Protein AF-A0A0A2F702-F1 (afdb_monomer_lite)

Organism: NCBI:txid111105

Radius of gyration: 22.94 Å; chains: 1; bounding box: 62×42×46 Å

pLDDT: mean 83.53, std 22.49, range [35.53, 98.81]

Secondary structure (DSSP, 8-state):
---HHHHHHHHHHHHHHHHHHTT---HHHHHHHHHHS-----------TT-PPPHHHHHHHHHHS-HHHHHHHHTSHHHHHHHHHHHS-SSSEEESS-GGGHHHHHHTT--HHHHHHSEEEGGG-EETTTTEETTSTTHHHHHHHHHHHHHT-SSHHHHHHHHHHHHHHHBTTGGGGS-GGGG-

Foldseek 3Di:
DPPVVVVVVLVVVVVVVVVVQVPDPDPVVVVVVVVVPPPPPPPPPPPPLQDQDDLVCNQVCLLPDDLVSVVVQCVDPVSLVVQLVSLCPPPQKDFLVHSNCSSLCVVQSNGSVCRNQFIAGQQQFFWVPPTDGPPTPCNVVVVVLSVCLSVVDPHPLSSLVVVQVVQQHIGDVGSVRTDPVSVD

Structure (mmCIF, N/CA/C/O backbone):
data_AF-A0A0A2F702-F1
#
_entry.id   AF-A0A0A2F702-F1
#
loop_
_atom_site.group_PDB
_atom_site.id
_atom_site.type_symbol
_atom_site.label_atom_id
_atom_site.label_alt_id
_atom_site.label_comp_id
_atom_site.label_asym_id
_atom_site.label_entity_id
_atom_site.label_seq_id
_atom_site.pdbx_PDB_ins_code
_atom_site.Cartn_x
_atom_site.Cartn_y
_atom_site.Cartn_z
_atom_site.occupancy
_atom_site.B_iso_or_equiv
_atom_site.auth_seq_id
_atom_site.auth_comp_id
_atom_site.auth_asym_id
_atom_site.auth_atom_id
_atom_site.pdbx_PDB_model_num
ATOM 1 N N . MET A 1 1 ? 20.761 -26.733 -29.974 1.00 39.25 1 MET A N 1
ATOM 2 C CA . MET A 1 1 ? 21.837 -27.341 -29.164 1.00 39.25 1 MET A CA 1
ATOM 3 C C . MET A 1 1 ? 22.664 -26.194 -28.619 1.00 39.25 1 MET A C 1
ATOM 5 O O . MET A 1 1 ? 23.158 -25.412 -29.415 1.00 39.25 1 MET A O 1
ATOM 9 N N . VAL A 1 2 ? 22.686 -25.994 -27.301 1.00 41.38 2 VAL A N 1
ATOM 10 C CA . VAL A 1 2 ? 23.548 -24.972 -26.687 1.00 41.38 2 VAL A CA 1
ATOM 11 C C . VAL A 1 2 ? 24.968 -25.528 -26.740 1.00 41.38 2 VAL A C 1
ATOM 13 O O . VAL A 1 2 ? 25.169 -26.659 -26.305 1.00 41.38 2 VAL A O 1
ATOM 16 N N . ASP A 1 3 ? 25.910 -24.787 -27.326 1.00 40.72 3 ASP A N 1
ATOM 17 C CA . ASP A 1 3 ? 27.310 -25.206 -27.457 1.00 40.72 3 ASP A CA 1
ATOM 18 C C . ASP A 1 3 ? 27.910 -25.514 -26.081 1.00 40.72 3 ASP A C 1
ATOM 20 O O . ASP A 1 3 ? 28.319 -24.619 -25.336 1.00 40.72 3 ASP A O 1
ATOM 24 N N . VAL A 1 4 ? 27.966 -26.803 -25.747 1.00 38.16 4 VAL A N 1
ATOM 25 C CA . VAL A 1 4 ? 28.494 -27.329 -24.479 1.00 38.16 4 VAL A CA 1
ATOM 26 C C . VAL A 1 4 ? 29.954 -26.897 -24.277 1.00 38.16 4 VAL A C 1
ATOM 28 O O . VAL A 1 4 ? 30.369 -26.628 -23.152 1.00 38.16 4 VAL A O 1
ATOM 31 N N . ALA A 1 5 ? 30.699 -26.693 -25.370 1.00 40.38 5 ALA A N 1
ATOM 32 C CA . ALA A 1 5 ? 32.076 -26.200 -25.355 1.00 40.38 5 ALA A CA 1
ATOM 33 C C . ALA A 1 5 ? 32.217 -24.770 -24.793 1.00 40.38 5 ALA A C 1
ATOM 35 O O . ALA A 1 5 ? 33.201 -24.462 -24.127 1.00 40.38 5 ALA A O 1
ATOM 36 N N . LYS A 1 6 ? 31.222 -23.891 -25.000 1.00 43.34 6 LYS A N 1
ATOM 37 C CA . LYS A 1 6 ? 31.263 -22.509 -24.484 1.00 43.34 6 LYS A CA 1
ATOM 38 C C . LYS A 1 6 ? 30.905 -22.431 -22.998 1.00 43.34 6 LYS A C 1
ATOM 40 O O . LYS A 1 6 ? 31.288 -21.477 -22.326 1.00 43.34 6 LYS A O 1
ATOM 45 N N . VAL A 1 7 ? 30.157 -23.412 -22.492 1.00 35.81 7 VAL A N 1
ATOM 46 C CA . VAL A 1 7 ? 29.805 -23.515 -21.069 1.00 35.81 7 VAL A CA 1
ATOM 47 C C . VAL A 1 7 ? 30.962 -24.121 -20.277 1.00 35.81 7 VAL A C 1
ATOM 49 O O . VAL A 1 7 ? 31.289 -23.580 -19.227 1.00 35.81 7 VAL A O 1
ATOM 52 N N . ALA A 1 8 ? 31.625 -25.157 -20.805 1.00 35.53 8 ALA A N 1
ATOM 53 C CA . ALA A 1 8 ? 32.772 -25.799 -20.157 1.00 35.53 8 ALA A CA 1
ATOM 54 C C . ALA A 1 8 ? 33.912 -24.805 -19.862 1.00 35.53 8 ALA A C 1
ATOM 56 O O . ALA A 1 8 ? 34.315 -24.672 -18.710 1.00 35.53 8 ALA A O 1
ATOM 57 N N . ASN A 1 9 ? 34.309 -23.989 -20.848 1.00 44.25 9 ASN A N 1
ATOM 58 C CA . ASN A 1 9 ? 35.384 -23.003 -20.664 1.00 44.25 9 ASN A CA 1
ATOM 59 C C . ASN A 1 9 ? 35.084 -21.954 -19.574 1.00 44.25 9 ASN A C 1
ATOM 61 O O . ASN A 1 9 ? 35.996 -21.465 -18.925 1.00 44.25 9 ASN A O 1
ATOM 65 N N . ARG A 1 10 ? 33.810 -21.612 -19.333 1.00 47.78 10 ARG A N 1
ATOM 66 C CA . ARG A 1 10 ? 33.433 -20.624 -18.300 1.00 47.78 10 ARG A CA 1
ATOM 67 C C . ARG A 1 10 ? 33.446 -21.201 -16.887 1.00 47.78 10 ARG A C 1
ATOM 69 O O . ARG A 1 10 ? 33.526 -20.434 -15.931 1.00 47.78 10 ARG A O 1
ATOM 76 N N . VAL A 1 11 ? 33.292 -22.519 -16.759 1.00 44.41 11 VAL A N 1
ATOM 77 C CA . VAL A 1 11 ? 33.313 -23.214 -15.467 1.00 44.41 11 VAL A CA 1
ATOM 78 C C . VAL A 1 11 ? 34.754 -23.402 -15.000 1.00 44.41 11 VAL A C 1
ATOM 80 O O . VAL A 1 11 ? 35.029 -23.171 -13.824 1.00 44.41 11 VAL A O 1
ATOM 83 N N . ASP A 1 12 ? 35.668 -23.715 -15.920 1.00 47.56 12 ASP A N 1
ATOM 84 C CA . ASP A 1 12 ? 37.096 -23.849 -15.611 1.00 47.56 12 ASP A CA 1
ATOM 85 C C . ASP A 1 12 ? 37.715 -22.500 -15.188 1.00 47.56 12 ASP A C 1
ATOM 87 O O . ASP A 1 12 ? 38.339 -22.420 -14.129 1.00 47.56 12 ASP A O 1
ATOM 91 N N . ASP A 1 13 ? 37.414 -21.408 -15.906 1.00 50.66 13 ASP A N 1
ATOM 92 C CA . ASP A 1 13 ? 37.885 -20.053 -15.559 1.00 50.66 13 ASP A CA 1
ATOM 93 C C . ASP A 1 13 ? 37.391 -19.578 -14.173 1.00 50.66 13 ASP A C 1
ATOM 95 O O . ASP A 1 13 ? 38.097 -18.878 -13.441 1.00 50.66 13 ASP A O 1
ATOM 99 N N . ALA A 1 14 ? 36.166 -19.957 -13.787 1.00 46.66 14 ALA A N 1
ATOM 100 C CA . ALA A 1 14 ? 35.589 -19.602 -12.489 1.00 46.66 14 ALA A CA 1
ATOM 101 C C . ALA A 1 14 ? 36.184 -20.430 -11.337 1.00 46.66 14 ALA A C 1
ATOM 103 O O . ALA A 1 14 ? 36.342 -19.921 -10.223 1.00 46.66 14 ALA A O 1
ATOM 104 N N . LEU A 1 15 ? 36.531 -21.694 -11.599 1.00 46.19 15 LEU A N 1
ATOM 105 C CA . LEU A 1 15 ? 37.127 -22.591 -10.612 1.00 46.19 15 LEU A CA 1
ATOM 106 C C . LEU A 1 15 ? 38.567 -22.182 -10.271 1.00 46.19 15 LEU A C 1
ATOM 108 O O . LEU A 1 15 ? 38.969 -22.251 -9.107 1.00 46.19 15 LEU A O 1
ATOM 112 N N . ASP A 1 16 ? 39.324 -21.709 -11.259 1.00 54.12 16 ASP A N 1
ATOM 113 C CA . ASP A 1 16 ? 40.687 -21.217 -11.049 1.00 54.12 16 ASP A CA 1
ATOM 114 C C . ASP A 1 16 ? 40.711 -19.866 -10.317 1.00 54.12 16 ASP A C 1
ATOM 116 O O . ASP A 1 16 ? 41.555 -19.655 -9.441 1.00 54.12 16 ASP A O 1
ATOM 120 N N . ALA A 1 17 ? 39.727 -18.994 -10.564 1.00 51.22 17 ALA A N 1
ATOM 121 C CA . ALA A 1 17 ? 39.548 -17.761 -9.794 1.00 51.22 17 ALA A CA 1
ATOM 122 C C . ALA A 1 17 ? 39.202 -18.035 -8.316 1.00 51.22 17 ALA A C 1
ATOM 124 O O . ALA A 1 17 ? 39.713 -17.355 -7.424 1.00 51.22 17 ALA A O 1
ATOM 125 N N . ALA A 1 18 ? 38.385 -19.058 -8.036 1.00 47.84 18 ALA A N 1
ATOM 126 C CA . ALA A 1 18 ? 38.027 -19.444 -6.669 1.00 47.84 18 ALA A CA 1
ATOM 127 C C . ALA A 1 18 ? 39.226 -20.009 -5.884 1.00 47.84 18 ALA A C 1
ATOM 129 O O . ALA A 1 18 ? 39.418 -19.666 -4.718 1.00 47.84 18 ALA A O 1
ATOM 130 N N . LYS A 1 19 ? 40.085 -20.810 -6.530 1.00 54.88 19 LYS A N 1
ATOM 131 C CA . LYS A 1 19 ? 41.315 -21.349 -5.915 1.00 54.88 19 LYS A CA 1
ATOM 132 C C . LYS A 1 19 ? 42.376 -20.280 -5.633 1.00 54.88 19 LYS A C 1
ATOM 134 O O . LYS A 1 19 ? 43.230 -20.490 -4.775 1.00 54.88 19 LYS A O 1
ATOM 139 N N . ALA A 1 20 ? 42.343 -19.152 -6.343 1.00 52.81 20 ALA A N 1
ATOM 140 C CA . ALA A 1 20 ? 43.233 -18.020 -6.085 1.00 52.81 20 ALA A CA 1
ATOM 141 C C . ALA A 1 20 ? 42.822 -17.209 -4.841 1.00 52.81 20 ALA A C 1
ATOM 143 O O . ALA A 1 20 ? 43.682 -16.596 -4.212 1.00 52.81 20 ALA A O 1
ATOM 144 N N . LEU A 1 21 ? 41.536 -17.228 -4.463 1.00 49.94 21 LEU A N 1
ATOM 145 C CA . LEU A 1 21 ? 41.025 -16.517 -3.284 1.00 49.94 21 LEU A CA 1
ATOM 146 C C . LEU A 1 21 ? 41.372 -17.212 -1.958 1.00 49.94 21 LEU A C 1
ATOM 148 O O . LEU A 1 21 ? 41.540 -16.537 -0.950 1.00 49.94 21 LEU A O 1
ATOM 152 N N . ASP A 1 22 ? 41.527 -18.537 -1.972 1.00 50.72 22 ASP A N 1
ATOM 153 C CA . ASP A 1 22 ? 41.810 -19.373 -0.790 1.00 50.72 22 ASP A CA 1
ATOM 154 C C . ASP A 1 22 ? 43.237 -19.187 -0.222 1.00 50.72 22 ASP A C 1
ATOM 156 O O . ASP A 1 22 ? 43.600 -19.785 0.785 1.00 50.72 22 ASP A O 1
ATOM 160 N N . LYS A 1 23 ? 44.080 -18.364 -0.868 1.00 53.84 23 LYS A N 1
ATOM 161 C CA . LYS A 1 23 ? 45.490 -18.133 -0.490 1.00 53.84 23 LYS A CA 1
ATOM 162 C C . LYS A 1 23 ? 45.803 -16.702 -0.034 1.00 53.84 23 LYS A C 1
ATOM 164 O O . LYS A 1 23 ? 46.971 -16.316 -0.024 1.00 53.84 23 LYS A O 1
ATOM 169 N N . LEU A 1 24 ? 44.792 -15.899 0.292 1.00 51.75 24 LEU A N 1
ATOM 170 C CA . LEU A 1 24 ? 44.969 -14.499 0.688 1.00 51.75 24 LEU A CA 1
ATOM 171 C C . LEU A 1 24 ? 44.676 -14.333 2.186 1.00 51.75 24 LEU A C 1
ATOM 173 O O . LEU A 1 24 ? 43.519 -14.228 2.579 1.00 51.75 24 LEU A O 1
ATOM 177 N N . ASP A 1 25 ? 45.729 -14.291 3.008 1.00 52.72 25 ASP A N 1
ATOM 178 C CA . ASP A 1 25 ? 45.625 -14.119 4.470 1.00 52.72 25 ASP A CA 1
ATOM 179 C C . ASP A 1 25 ? 45.331 -12.666 4.905 1.00 52.72 25 ASP A C 1
ATOM 181 O O . ASP A 1 25 ? 45.001 -12.428 6.065 1.00 52.72 25 ASP A O 1
ATOM 185 N N . ASP A 1 26 ? 45.372 -11.692 3.985 1.00 55.56 26 ASP A N 1
ATOM 186 C CA . ASP A 1 26 ? 45.181 -10.271 4.293 1.00 55.56 26 ASP A CA 1
ATOM 187 C C . ASP A 1 26 ? 44.044 -9.627 3.478 1.00 55.56 26 ASP A C 1
ATOM 189 O O . ASP A 1 26 ? 44.065 -9.538 2.245 1.00 55.56 26 ASP A O 1
ATOM 193 N N . ALA A 1 27 ? 43.048 -9.090 4.192 1.00 52.16 27 ALA A N 1
ATOM 194 C CA . ALA A 1 27 ? 41.822 -8.507 3.632 1.00 52.16 27 ALA A CA 1
ATOM 195 C C . ALA A 1 27 ? 42.052 -7.311 2.679 1.00 52.16 27 ALA A C 1
ATOM 197 O O . ALA A 1 27 ? 41.176 -6.974 1.879 1.00 52.16 27 ALA A O 1
ATOM 198 N N . ALA A 1 28 ? 43.225 -6.671 2.731 1.00 49.75 28 ALA A N 1
ATOM 199 C CA . ALA A 1 28 ? 43.584 -5.561 1.847 1.00 49.75 28 ALA A CA 1
ATOM 200 C C . ALA A 1 28 ? 43.994 -6.018 0.432 1.00 49.75 28 ALA A C 1
ATOM 202 O O . ALA A 1 28 ? 43.799 -5.272 -0.534 1.00 49.75 28 ALA A O 1
ATOM 203 N N . ASP A 1 29 ? 44.514 -7.240 0.289 1.00 52.28 29 ASP A N 1
ATOM 204 C CA . ASP A 1 29 ? 44.974 -7.771 -0.997 1.00 52.28 29 ASP A CA 1
ATOM 205 C C . ASP A 1 29 ? 43.847 -8.437 -1.796 1.00 52.28 29 ASP A C 1
ATOM 207 O O . ASP A 1 29 ? 43.846 -8.380 -3.029 1.00 52.28 29 ASP A O 1
ATOM 211 N N . ALA A 1 30 ? 42.805 -8.931 -1.118 1.00 46.94 30 ALA A N 1
ATOM 212 C CA . ALA A 1 30 ? 41.583 -9.414 -1.762 1.00 46.94 30 ALA A CA 1
ATOM 213 C C . ALA A 1 30 ? 40.879 -8.313 -2.581 1.00 46.94 30 ALA A C 1
ATOM 215 O O . ALA A 1 30 ? 40.466 -8.547 -3.718 1.00 46.94 30 ALA A O 1
ATOM 216 N N . ALA A 1 31 ? 40.815 -7.082 -2.057 1.00 47.03 31 ALA A N 1
ATOM 217 C CA . ALA A 1 31 ? 40.183 -5.953 -2.746 1.00 47.03 31 ALA A CA 1
ATOM 218 C C . ALA A 1 31 ? 40.934 -5.540 -4.027 1.00 47.03 31 ALA A C 1
ATOM 220 O O . ALA A 1 31 ? 40.312 -5.210 -5.035 1.00 47.03 31 ALA A O 1
ATOM 221 N N . LYS A 1 32 ? 42.273 -5.606 -4.021 1.00 48.62 32 LYS A N 1
ATOM 222 C CA . LYS A 1 32 ? 43.104 -5.288 -5.197 1.00 48.62 32 LYS A CA 1
ATOM 223 C C . LYS A 1 32 ? 43.129 -6.411 -6.235 1.00 48.62 32 LYS A C 1
ATOM 225 O O . LYS A 1 32 ? 43.319 -6.130 -7.419 1.00 48.62 32 LYS A O 1
ATOM 230 N N . ALA A 1 33 ? 42.952 -7.666 -5.820 1.00 50.16 33 ALA A N 1
ATOM 231 C CA . ALA A 1 33 ? 42.858 -8.805 -6.731 1.00 50.16 33 ALA A CA 1
ATOM 232 C C . ALA A 1 33 ? 41.515 -8.830 -7.484 1.00 50.16 33 ALA A C 1
ATOM 234 O O . ALA A 1 33 ? 41.501 -9.071 -8.691 1.00 50.16 33 ALA A O 1
ATOM 235 N N . LEU A 1 34 ? 40.412 -8.488 -6.808 1.00 47.34 34 LEU A N 1
ATOM 236 C CA . LEU A 1 34 ? 39.083 -8.344 -7.418 1.00 47.34 34 LEU A CA 1
ATOM 237 C C . LEU A 1 34 ? 39.012 -7.224 -8.469 1.00 47.34 34 LEU A C 1
ATOM 239 O O . LEU A 1 34 ? 38.275 -7.359 -9.438 1.00 47.34 34 LEU A O 1
ATOM 243 N N . ASP A 1 35 ? 39.803 -6.159 -8.315 1.00 48.19 35 ASP A N 1
ATOM 244 C CA . ASP A 1 35 ? 39.858 -5.044 -9.275 1.00 48.19 35 ASP A CA 1
ATOM 245 C C . ASP A 1 35 ? 40.708 -5.371 -10.525 1.00 48.19 35 ASP A C 1
ATOM 247 O O . ASP A 1 35 ? 40.509 -4.818 -11.607 1.00 48.19 35 ASP A O 1
ATOM 251 N N . LYS A 1 36 ? 41.655 -6.318 -10.405 1.00 46.69 36 LYS A N 1
ATOM 252 C CA . LYS A 1 36 ? 42.527 -6.769 -11.510 1.00 46.69 36 LYS A CA 1
ATOM 253 C C . LYS A 1 36 ? 41.998 -7.991 -12.253 1.00 46.69 36 LYS A C 1
ATOM 255 O O . LYS A 1 36 ? 42.293 -8.153 -13.439 1.00 46.69 36 LYS A O 1
ATOM 260 N N . ALA A 1 37 ? 41.217 -8.840 -11.594 1.00 45.31 37 ALA A N 1
ATOM 261 C CA . ALA A 1 37 ? 40.438 -9.850 -12.281 1.00 45.31 37 ALA A CA 1
ATOM 262 C C . ALA A 1 37 ? 39.278 -9.133 -12.980 1.00 45.31 37 ALA A C 1
ATOM 264 O O . ALA A 1 37 ? 38.303 -8.740 -12.349 1.00 45.31 37 ALA A O 1
ATOM 265 N N . LYS A 1 38 ? 39.349 -8.991 -14.308 1.00 47.09 38 LYS A N 1
ATOM 266 C CA . LYS A 1 38 ? 38.147 -8.807 -15.132 1.00 47.09 38 LYS A CA 1
ATOM 267 C C . LYS A 1 38 ? 37.305 -10.080 -15.021 1.00 47.09 38 LYS A C 1
ATOM 269 O O . LYS A 1 38 ? 37.209 -10.844 -15.976 1.00 47.09 38 LYS A O 1
ATOM 274 N N . VAL A 1 39 ? 36.726 -10.329 -13.847 1.00 40.91 39 VAL A N 1
ATOM 275 C CA . VAL A 1 39 ? 35.624 -11.266 -13.696 1.00 40.91 39 VAL A CA 1
ATOM 276 C C . VAL A 1 39 ? 34.577 -10.734 -14.662 1.00 40.91 39 VAL A C 1
ATOM 278 O O . VAL A 1 39 ? 34.174 -9.574 -14.518 1.00 40.91 39 VAL A O 1
ATOM 281 N N . PRO A 1 40 ? 34.190 -11.490 -15.702 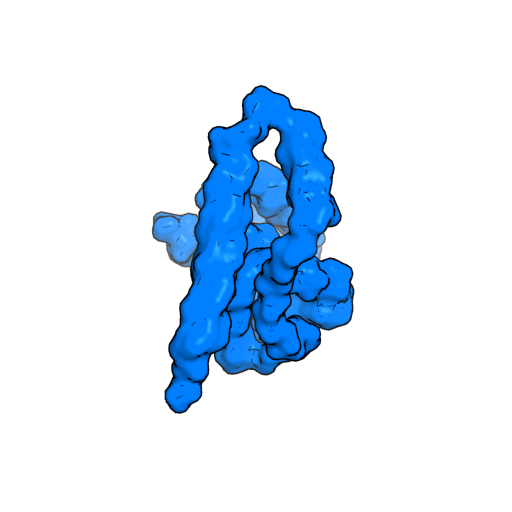1.00 39.91 40 PRO A N 1
ATOM 282 C CA . PRO A 1 40 ? 33.119 -11.055 -16.568 1.00 39.91 40 PRO A CA 1
ATOM 283 C C . PRO A 1 40 ? 31.926 -10.867 -15.646 1.00 39.91 40 PRO A C 1
ATOM 285 O O . PRO A 1 40 ? 31.406 -11.842 -15.099 1.00 39.91 40 PRO A O 1
ATOM 288 N N . LYS A 1 41 ? 31.524 -9.611 -15.421 1.00 44.19 41 LYS A N 1
ATOM 289 C CA . LYS A 1 41 ? 30.220 -9.319 -14.845 1.00 44.19 41 LYS A CA 1
ATOM 290 C C . LYS A 1 41 ? 29.279 -10.130 -15.716 1.00 44.19 41 LYS A C 1
ATOM 292 O O . LYS A 1 41 ? 29.297 -9.964 -16.937 1.00 44.19 41 LYS A O 1
ATOM 297 N N . LEU A 1 42 ? 28.607 -11.116 -15.130 1.00 36.72 42 LEU A N 1
ATOM 298 C CA . LEU A 1 42 ? 27.626 -11.908 -15.847 1.00 36.72 42 LEU A CA 1
ATOM 299 C C . LEU A 1 42 ? 26.521 -10.924 -16.217 1.00 36.72 42 LEU A C 1
ATOM 301 O O . LEU A 1 42 ? 25.571 -10.737 -15.466 1.00 36.72 42 LEU A O 1
ATOM 305 N N . GLU A 1 43 ? 26.696 -10.222 -17.334 1.00 38.41 43 GLU A N 1
ATOM 306 C CA . GLU A 1 43 ? 25.660 -9.426 -17.951 1.00 38.41 43 GLU A CA 1
ATOM 307 C C . GLU A 1 43 ? 24.622 -10.445 -18.391 1.00 38.41 43 GLU A C 1
ATOM 309 O O . GLU A 1 43 ? 24.716 -11.079 -19.446 1.00 38.41 43 GLU A O 1
ATOM 314 N N . MET A 1 44 ? 23.661 -10.685 -17.499 1.00 42.03 44 MET A N 1
ATOM 315 C CA . MET A 1 44 ? 22.404 -11.289 -17.882 1.00 42.03 44 MET A CA 1
ATOM 316 C C . MET A 1 44 ? 21.914 -10.490 -19.090 1.00 42.03 44 MET A C 1
ATOM 318 O O . MET A 1 44 ? 21.949 -9.258 -19.038 1.00 42.03 44 MET A O 1
ATOM 322 N N . PRO A 1 45 ? 21.521 -11.149 -20.192 1.00 43.09 45 PRO A N 1
ATOM 323 C CA . PRO A 1 45 ? 21.085 -10.443 -21.381 1.00 43.09 45 PRO A CA 1
ATOM 324 C C . PRO A 1 45 ? 19.962 -9.494 -20.973 1.00 43.09 45 PRO A C 1
ATOM 326 O O . PRO A 1 45 ? 18.889 -9.941 -20.563 1.00 43.09 45 PRO A O 1
ATOM 329 N N . VAL A 1 46 ? 20.248 -8.191 -21.040 1.00 46.62 46 VAL A N 1
ATOM 330 C CA . VAL A 1 46 ? 19.329 -7.103 -20.708 1.00 46.62 46 VAL A CA 1
ATOM 331 C C . VAL A 1 46 ? 18.218 -7.132 -21.752 1.00 46.62 46 VAL A C 1
ATOM 333 O O . VAL A 1 46 ? 18.239 -6.430 -22.759 1.00 46.62 46 VAL A O 1
ATOM 336 N N . LYS A 1 47 ? 17.240 -8.017 -21.553 1.00 50.03 47 LYS A N 1
ATOM 337 C CA . LYS A 1 47 ? 15.971 -7.981 -22.271 1.00 50.03 47 LYS A CA 1
ATOM 338 C C . LYS A 1 47 ? 15.227 -6.758 -21.763 1.00 50.03 47 LYS A C 1
ATOM 340 O O . LYS A 1 47 ? 14.549 -6.847 -20.753 1.00 50.03 47 LYS A O 1
ATOM 345 N N . ASN A 1 48 ? 15.413 -5.632 -22.448 1.00 54.75 48 ASN A N 1
ATOM 346 C CA . ASN A 1 48 ? 14.573 -4.434 -22.419 1.00 54.75 48 ASN A CA 1
ATOM 347 C C . ASN A 1 48 ? 13.851 -4.188 -21.072 1.00 54.75 48 ASN A C 1
ATOM 349 O O . ASN A 1 48 ? 12.622 -4.151 -21.006 1.00 54.75 48 ASN A O 1
ATOM 353 N N . ILE A 1 49 ? 14.637 -4.062 -19.994 1.00 58.75 49 ILE A N 1
ATOM 354 C CA . ILE A 1 49 ? 14.168 -3.914 -18.601 1.00 58.75 49 ILE A CA 1
ATOM 355 C C . ILE A 1 49 ? 13.298 -2.647 -18.439 1.00 58.75 49 ILE A C 1
ATOM 357 O O . ILE A 1 49 ? 12.526 -2.517 -17.498 1.00 58.75 49 ILE A O 1
ATOM 361 N N . GLU A 1 50 ? 13.357 -1.733 -19.405 1.00 64.00 50 GLU A N 1
ATOM 362 C CA . GLU A 1 50 ? 12.659 -0.447 -19.414 1.00 64.00 50 GLU A CA 1
ATOM 363 C C . GLU A 1 50 ? 11.176 -0.526 -19.829 1.00 64.00 50 GLU A C 1
ATOM 365 O O . GLU A 1 50 ? 10.442 0.460 -19.720 1.00 64.00 50 GLU A O 1
ATOM 370 N N . SER A 1 51 ? 10.685 -1.681 -20.298 1.00 84.06 51 SER A N 1
ATOM 371 C CA . SER A 1 51 ? 9.277 -1.827 -20.687 1.00 84.06 51 SER A CA 1
ATOM 372 C C . SER A 1 51 ? 8.421 -2.381 -19.543 1.00 84.06 51 SER A C 1
ATOM 374 O O . SER A 1 51 ? 8.387 -3.587 -19.304 1.00 84.06 51 SER A O 1
ATOM 376 N N . ILE A 1 52 ? 7.687 -1.502 -18.847 1.00 94.19 52 ILE A N 1
ATOM 377 C CA . ILE A 1 52 ? 6.655 -1.917 -17.880 1.00 94.19 52 ILE A CA 1
ATOM 378 C C . ILE A 1 52 ? 5.481 -2.542 -18.647 1.00 94.19 52 ILE A C 1
ATOM 380 O O . ILE A 1 52 ? 4.867 -1.848 -19.470 1.00 94.19 52 ILE A O 1
ATOM 384 N N . PRO A 1 53 ? 5.118 -3.810 -18.387 1.00 95.69 53 PRO A N 1
ATOM 385 C CA . PRO A 1 53 ? 4.096 -4.487 -19.169 1.00 95.69 53 PRO A CA 1
ATOM 386 C C . PRO A 1 53 ? 2.684 -3.931 -18.937 1.00 95.69 53 PRO A C 1
ATOM 388 O O . PRO A 1 53 ? 2.394 -3.124 -18.043 1.00 95.69 53 PRO A O 1
ATOM 391 N N . GLY A 1 54 ? 1.764 -4.386 -19.788 1.00 95.69 54 GLY A N 1
ATOM 392 C CA . GLY A 1 54 ? 0.333 -4.178 -19.601 1.00 95.69 54 GLY A CA 1
ATOM 393 C C . GLY A 1 54 ? -0.219 -4.939 -18.390 1.00 95.69 54 GLY A C 1
ATOM 394 O O . GLY A 1 54 ? 0.440 -5.794 -17.809 1.00 95.69 54 GLY A O 1
ATOM 39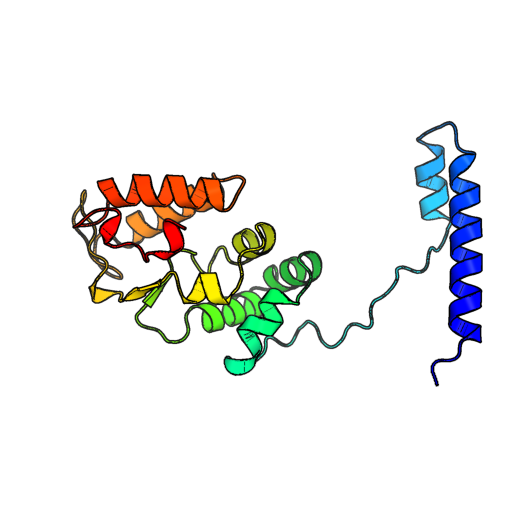5 N N . ILE A 1 55 ? -1.472 -4.647 -18.037 1.00 95.31 55 ILE A N 1
ATOM 396 C CA . ILE A 1 55 ? -2.145 -5.170 -16.836 1.00 95.31 55 ILE A CA 1
ATOM 397 C C . ILE A 1 55 ? -2.110 -6.697 -16.716 1.00 95.31 55 ILE A C 1
ATOM 399 O O . ILE A 1 55 ? -1.919 -7.197 -15.611 1.00 95.31 55 ILE A O 1
ATOM 403 N N . LYS A 1 56 ? -2.295 -7.419 -17.829 1.00 95.69 56 LYS A N 1
ATOM 404 C CA . LYS A 1 56 ? -2.401 -8.888 -17.834 1.00 95.69 56 LYS A CA 1
ATOM 405 C C . LYS A 1 56 ? -1.124 -9.570 -17.342 1.00 95.69 56 LYS A C 1
ATOM 407 O O . LYS A 1 56 ? -1.199 -10.468 -16.519 1.00 95.69 56 LYS A O 1
ATOM 412 N N . GLU A 1 57 ? 0.030 -9.080 -17.784 1.00 96.88 57 GLU A N 1
ATOM 413 C CA . GLU A 1 57 ? 1.333 -9.681 -17.470 1.00 96.88 57 GLU A CA 1
ATOM 414 C C . GLU A 1 57 ? 1.990 -9.057 -16.232 1.00 96.88 57 GLU A C 1
ATOM 416 O O . GLU A 1 57 ? 3.059 -9.487 -15.806 1.00 96.88 57 GLU A O 1
ATOM 421 N N . PHE A 1 58 ? 1.378 -8.017 -15.655 1.00 97.56 58 PHE A N 1
ATOM 422 C CA . PHE A 1 58 ? 2.024 -7.197 -14.636 1.00 97.56 58 PHE A CA 1
ATOM 423 C C . PHE A 1 58 ? 2.318 -7.946 -13.334 1.00 97.56 58 PHE A C 1
ATOM 425 O O . PHE A 1 58 ? 3.398 -7.747 -12.789 1.00 97.56 58 PHE A O 1
ATOM 432 N N . SER A 1 59 ? 1.406 -8.799 -12.844 1.00 98.06 59 SER A N 1
ATOM 433 C CA . SER A 1 59 ? 1.656 -9.556 -11.605 1.00 98.06 59 SER A CA 1
ATOM 434 C C . SER A 1 59 ? 2.869 -10.469 -11.759 1.00 98.06 59 SER A C 1
ATOM 436 O O . SER A 1 59 ? 3.836 -10.334 -11.018 1.00 98.06 59 SER A O 1
ATOM 438 N N . LYS A 1 60 ? 2.874 -11.294 -12.814 1.00 97.31 60 LYS A N 1
ATOM 439 C CA . LYS A 1 60 ? 3.995 -12.183 -13.125 1.00 97.31 60 LYS A CA 1
ATOM 440 C C . LYS A 1 60 ? 5.304 -11.418 -13.315 1.00 97.31 60 LYS A C 1
ATOM 442 O O . LYS A 1 60 ? 6.324 -11.817 -12.772 1.00 97.31 60 LYS A O 1
ATOM 447 N N . TRP A 1 61 ? 5.274 -10.316 -14.064 1.00 97.31 61 TRP A N 1
ATOM 448 C CA . TRP A 1 61 ? 6.453 -9.474 -14.251 1.00 97.31 61 TRP A CA 1
ATOM 449 C C . TRP A 1 61 ? 6.983 -8.929 -12.928 1.00 97.31 61 TRP A C 1
ATOM 451 O O . TRP A 1 61 ? 8.183 -8.999 -12.696 1.00 97.31 61 TRP A O 1
ATOM 461 N N . PHE A 1 62 ? 6.109 -8.411 -12.062 1.00 98.00 62 PHE A N 1
ATOM 462 C CA . PHE A 1 62 ? 6.528 -7.886 -10.769 1.00 98.00 62 PHE A CA 1
ATOM 463 C C . PHE A 1 62 ? 7.152 -8.987 -9.922 1.00 98.00 62 PHE A C 1
ATOM 465 O O . PHE A 1 62 ? 8.216 -8.757 -9.362 1.00 98.00 62 PHE A O 1
ATOM 472 N N . ASP A 1 63 ? 6.530 -10.163 -9.852 1.00 98.19 63 ASP A N 1
ATOM 473 C CA . ASP A 1 63 ? 6.972 -11.274 -9.006 1.00 98.19 63 ASP A CA 1
ATOM 474 C C . ASP A 1 63 ? 8.294 -11.884 -9.503 1.00 98.19 63 ASP A C 1
ATOM 476 O O . ASP A 1 63 ? 9.218 -12.060 -8.706 1.00 98.19 63 ASP A O 1
ATOM 480 N N . ASP A 1 64 ? 8.437 -12.091 -10.815 1.00 96.56 64 ASP A N 1
ATOM 481 C CA . ASP A 1 64 ? 9.630 -12.687 -11.432 1.00 96.56 64 ASP A CA 1
ATOM 482 C C . ASP A 1 64 ? 10.833 -11.727 -11.499 1.00 96.56 64 ASP A C 1
ATOM 484 O O . ASP A 1 64 ? 11.974 -12.179 -11.620 1.00 96.56 64 ASP A O 1
ATOM 488 N N . LEU A 1 65 ? 10.610 -10.406 -11.463 1.00 95.88 65 LEU A N 1
ATOM 489 C CA . LEU A 1 65 ? 11.693 -9.432 -11.599 1.00 95.88 65 LEU A CA 1
ATOM 490 C C . LEU A 1 65 ? 12.620 -9.469 -10.367 1.00 95.88 65 LEU A C 1
ATOM 492 O O . LEU A 1 65 ? 12.130 -9.328 -9.241 1.00 95.88 65 LEU A O 1
ATOM 496 N N . PRO A 1 66 ? 13.950 -9.602 -10.534 1.00 96.19 66 PRO A N 1
ATOM 497 C CA . PRO A 1 66 ? 14.889 -9.511 -9.421 1.00 96.19 66 PRO A CA 1
ATOM 498 C C . PRO A 1 66 ? 14.790 -8.165 -8.695 1.00 96.19 66 PRO A C 1
ATOM 500 O O . PRO A 1 66 ? 14.573 -7.124 -9.319 1.00 96.19 66 PRO A O 1
ATOM 503 N N . LEU A 1 67 ? 14.988 -8.167 -7.373 1.00 96.25 67 LEU A N 1
ATOM 504 C CA . LEU A 1 67 ? 14.890 -6.954 -6.553 1.00 96.25 67 LEU A CA 1
ATOM 505 C C . LEU A 1 67 ? 15.822 -5.836 -7.048 1.00 96.25 67 LEU A C 1
ATOM 507 O O . LEU A 1 67 ? 15.402 -4.687 -7.129 1.00 96.25 67 LEU A O 1
ATOM 511 N N . GLU A 1 68 ? 17.061 -6.163 -7.418 1.00 95.44 68 GLU A N 1
ATOM 512 C CA . GLU A 1 68 ? 18.039 -5.181 -7.911 1.00 95.44 68 GLU A CA 1
ATOM 513 C C . GLU A 1 68 ? 17.578 -4.488 -9.202 1.00 95.44 68 GLU A C 1
ATOM 515 O O . GLU A 1 68 ? 17.745 -3.276 -9.366 1.00 95.44 68 GLU A O 1
ATOM 520 N N . ASP A 1 69 ? 16.950 -5.246 -10.103 1.00 95.56 69 ASP A N 1
ATOM 521 C CA . ASP A 1 69 ? 16.399 -4.714 -11.346 1.00 95.56 69 ASP A CA 1
ATOM 522 C C . ASP A 1 69 ? 15.165 -3.851 -11.069 1.00 95.56 69 ASP A C 1
ATOM 524 O O . ASP A 1 69 ? 15.036 -2.765 -11.642 1.00 95.56 69 ASP A O 1
ATOM 528 N N . PHE A 1 70 ? 14.295 -4.289 -10.149 1.00 96.56 70 PHE A N 1
ATOM 529 C CA . PHE A 1 70 ? 13.146 -3.501 -9.705 1.00 96.56 70 PHE A CA 1
ATOM 530 C C . PHE A 1 70 ? 13.591 -2.161 -9.106 1.00 96.56 70 PHE A C 1
ATOM 532 O O . PHE A 1 70 ? 13.078 -1.121 -9.504 1.00 96.56 70 PHE A O 1
ATOM 539 N N . GLU A 1 71 ? 14.579 -2.157 -8.207 1.00 96.19 71 GLU A N 1
ATOM 540 C CA . GLU A 1 71 ? 15.116 -0.938 -7.583 1.00 96.19 71 GLU A CA 1
ATOM 541 C C . GLU A 1 71 ? 15.763 0.009 -8.605 1.00 96.19 71 GLU A C 1
ATOM 543 O O . GLU A 1 71 ? 15.677 1.230 -8.467 1.00 96.19 71 GLU A O 1
ATOM 548 N N . ARG A 1 72 ? 16.383 -0.521 -9.670 1.00 94.38 72 ARG A N 1
ATOM 549 C CA . ARG A 1 72 ? 16.889 0.310 -10.773 1.00 94.38 72 ARG A CA 1
ATOM 550 C C . ARG A 1 72 ? 15.750 0.985 -11.536 1.00 94.38 72 ARG A C 1
ATOM 552 O O . ARG A 1 72 ? 15.838 2.181 -11.793 1.00 94.38 72 ARG A O 1
ATOM 559 N N . ILE A 1 73 ? 14.691 0.244 -11.862 1.00 94.88 73 ILE A N 1
ATOM 560 C CA . ILE A 1 73 ? 13.497 0.778 -12.535 1.00 94.88 73 ILE A CA 1
ATOM 561 C C . ILE A 1 73 ? 12.766 1.793 -11.645 1.00 94.88 73 ILE A C 1
ATOM 563 O O . ILE A 1 73 ? 12.323 2.830 -12.126 1.00 94.88 73 ILE A O 1
ATOM 567 N N . TRP A 1 74 ? 12.651 1.511 -10.346 1.00 96.50 74 TRP A N 1
ATOM 568 C CA . TRP A 1 74 ? 11.894 2.314 -9.383 1.00 96.50 74 TRP A CA 1
ATOM 569 C C . TRP A 1 74 ? 12.452 3.732 -9.189 1.00 96.50 74 TRP A C 1
ATOM 571 O O . TRP A 1 74 ? 11.711 4.646 -8.823 1.00 96.50 74 TRP A O 1
ATOM 581 N N . LYS A 1 75 ? 13.752 3.926 -9.453 1.00 95.19 75 LYS A N 1
ATOM 582 C CA . LYS A 1 75 ? 14.419 5.238 -9.423 1.00 95.19 75 LYS A CA 1
ATOM 583 C C . LYS A 1 75 ? 14.002 6.153 -10.575 1.00 95.19 75 LYS A C 1
ATOM 585 O O . LYS A 1 75 ? 14.128 7.366 -10.436 1.00 95.19 75 LYS A O 1
ATOM 590 N N . ASP A 1 76 ? 13.517 5.600 -11.685 1.00 95.00 76 ASP A N 1
ATOM 591 C CA . ASP A 1 76 ? 12.973 6.386 -12.790 1.00 95.00 76 ASP A CA 1
ATOM 592 C C . ASP A 1 76 ? 11.514 6.760 -12.498 1.00 95.00 76 ASP A C 1
ATOM 594 O O . ASP A 1 76 ? 10.647 5.898 -12.348 1.00 95.00 76 ASP A O 1
ATOM 598 N N . GLU A 1 77 ? 11.217 8.058 -12.423 1.00 94.62 77 GLU A N 1
ATOM 599 C CA . GLU A 1 77 ? 9.883 8.531 -12.038 1.00 94.62 77 GLU A CA 1
ATOM 600 C C . GLU A 1 77 ? 8.793 8.179 -13.060 1.00 94.62 77 GLU A C 1
ATOM 602 O O . GLU A 1 77 ? 7.644 7.921 -12.685 1.00 94.62 77 GLU A O 1
ATOM 607 N N . GLY A 1 78 ? 9.143 8.136 -14.349 1.00 94.50 78 GLY A N 1
ATOM 608 C CA . GLY A 1 78 ? 8.223 7.790 -15.426 1.00 94.50 78 GLY A CA 1
ATOM 609 C C . GLY A 1 78 ? 7.850 6.310 -15.398 1.00 94.50 78 GLY A C 1
ATOM 610 O O . GLY A 1 78 ? 6.679 5.955 -15.570 1.00 94.50 78 GLY A O 1
ATOM 611 N N . LEU A 1 79 ? 8.822 5.435 -15.137 1.00 95.69 79 LEU A N 1
ATOM 612 C CA . LEU A 1 79 ? 8.586 4.003 -14.960 1.00 95.69 79 LEU A CA 1
ATOM 613 C C . LEU A 1 79 ? 7.873 3.713 -13.634 1.00 95.69 79 LEU A C 1
ATOM 615 O O . LEU A 1 79 ? 6.897 2.958 -13.635 1.00 95.69 79 LEU A O 1
ATOM 619 N N . ARG A 1 80 ? 8.267 4.374 -12.537 1.00 97.12 80 ARG A N 1
ATOM 620 C CA . ARG A 1 80 ? 7.584 4.298 -11.234 1.00 97.12 80 ARG A CA 1
ATOM 621 C C . ARG A 1 80 ? 6.102 4.635 -11.364 1.00 97.12 80 ARG A C 1
ATOM 623 O O . ARG A 1 80 ? 5.256 3.847 -10.949 1.00 97.12 80 ARG A O 1
ATOM 630 N N . SER A 1 81 ? 5.772 5.744 -12.027 1.00 96.94 81 SER A N 1
ATOM 631 C CA . SER A 1 81 ? 4.382 6.155 -12.269 1.00 96.94 81 SER A CA 1
ATOM 632 C C . SER A 1 81 ? 3.576 5.090 -13.029 1.00 96.94 81 SER A C 1
ATOM 634 O O . SER A 1 81 ? 2.426 4.795 -12.682 1.00 96.94 81 SER A O 1
ATOM 636 N N . LYS A 1 82 ? 4.188 4.424 -14.023 1.00 97.31 82 LYS A N 1
ATOM 637 C CA . LYS A 1 82 ? 3.553 3.293 -14.722 1.00 97.31 82 LYS A CA 1
ATOM 638 C C . LYS A 1 82 ? 3.309 2.119 -13.776 1.00 97.31 82 LYS A C 1
ATOM 640 O O . LYS A 1 82 ? 2.202 1.589 -13.790 1.00 97.31 82 LYS A O 1
ATOM 645 N N . ILE A 1 83 ? 4.287 1.729 -12.957 1.00 98.00 83 ILE A N 1
ATOM 646 C CA . ILE A 1 83 ? 4.143 0.637 -11.977 1.00 98.00 83 ILE A CA 1
ATOM 647 C C . ILE A 1 83 ? 2.998 0.944 -11.011 1.00 98.00 83 ILE A C 1
ATOM 649 O O . ILE A 1 83 ? 2.085 0.132 -10.863 1.00 98.00 83 ILE A O 1
ATOM 653 N N . GLU A 1 84 ? 2.982 2.139 -10.421 1.00 98.19 84 GLU A N 1
ATOM 654 C CA . GLU A 1 84 ? 1.911 2.557 -9.517 1.00 98.19 84 GLU A CA 1
ATOM 655 C C . GLU A 1 84 ? 0.537 2.519 -10.203 1.00 98.19 84 GLU A C 1
ATOM 657 O O . GLU A 1 84 ? -0.434 2.034 -9.627 1.00 98.19 84 GLU A O 1
ATOM 662 N N . SER A 1 85 ? 0.446 2.960 -11.463 1.00 97.62 85 SER A N 1
ATOM 663 C CA . SER A 1 85 ? -0.782 2.860 -12.262 1.00 97.62 85 SER A CA 1
ATOM 664 C C . SER A 1 85 ? -1.249 1.410 -12.455 1.00 97.62 85 SER A C 1
ATOM 666 O O . SER A 1 85 ? -2.451 1.147 -12.413 1.00 97.62 85 SER A O 1
ATOM 668 N N . ARG A 1 86 ? -0.330 0.453 -12.648 1.00 97.88 86 ARG A N 1
ATOM 669 C CA . ARG A 1 86 ? -0.671 -0.976 -12.782 1.00 97.88 86 ARG A CA 1
ATOM 670 C C . ARG A 1 86 ? -1.127 -1.600 -11.463 1.00 97.88 86 ARG A C 1
ATOM 672 O O . ARG A 1 86 ? -1.987 -2.483 -11.495 1.00 97.88 86 ARG A O 1
ATOM 679 N N . ILE A 1 87 ? -0.586 -1.136 -10.336 1.00 98.00 87 ILE A N 1
ATOM 680 C CA . ILE A 1 87 ? -1.012 -1.545 -8.989 1.00 98.00 87 ILE A CA 1
ATOM 681 C C . ILE A 1 87 ? -2.428 -1.031 -8.706 1.00 98.00 87 ILE A C 1
ATOM 683 O O . ILE A 1 87 ? -3.298 -1.821 -8.348 1.00 98.00 87 ILE A O 1
ATOM 687 N N . ARG A 1 88 ? -2.685 0.259 -8.968 1.00 96.94 88 ARG A N 1
ATOM 688 C CA . ARG A 1 88 ? -3.990 0.916 -8.753 1.00 96.94 88 ARG A CA 1
ATOM 689 C C . ARG A 1 88 ? -5.112 0.416 -9.660 1.00 96.94 88 ARG A C 1
ATOM 691 O O . ARG A 1 88 ? -6.245 0.853 -9.522 1.00 96.94 88 ARG A O 1
ATOM 698 N N . TYR A 1 89 ? -4.823 -0.444 -10.635 1.00 96.44 89 TYR A N 1
ATOM 699 C CA . TYR A 1 89 ? -5.842 -0.969 -11.535 1.00 96.44 89 TYR A CA 1
ATOM 700 C C . TYR A 1 89 ? -6.519 -2.233 -10.956 1.00 96.44 89 TYR A C 1
ATOM 702 O O . TYR A 1 89 ? -5.835 -3.113 -10.417 1.00 96.44 89 TYR A O 1
ATOM 710 N N . PRO A 1 90 ? -7.846 -2.391 -11.116 1.00 95.75 90 PRO A N 1
ATOM 711 C CA . PRO A 1 90 ? -8.794 -1.337 -11.482 1.00 95.75 90 PRO A CA 1
ATOM 712 C C . PRO A 1 90 ? -8.904 -0.297 -10.355 1.00 95.75 90 PRO A C 1
ATOM 714 O O . PRO A 1 90 ? -8.680 -0.633 -9.194 1.00 95.75 90 PRO A O 1
ATOM 717 N N . GLY A 1 91 ? -9.249 0.947 -10.701 1.00 94.12 91 GLY A N 1
ATOM 718 C CA . GLY A 1 91 ? -9.455 2.007 -9.707 1.00 94.12 91 GLY A CA 1
ATOM 719 C C . GLY A 1 91 ? -10.683 1.764 -8.818 1.00 94.12 91 GLY A C 1
ATOM 720 O O . GLY A 1 91 ? -11.456 0.835 -9.047 1.00 94.12 91 GLY A O 1
ATOM 721 N N . GLY A 1 92 ? -10.883 2.628 -7.817 1.00 96.75 92 GLY A N 1
ATOM 722 C CA . GLY A 1 92 ? -11.996 2.519 -6.857 1.00 96.75 92 GLY A CA 1
ATOM 723 C C . GLY A 1 92 ? -11.705 1.610 -5.658 1.00 96.75 92 GLY A C 1
ATOM 724 O O . GLY A 1 92 ? -12.605 1.288 -4.880 1.00 96.75 92 GLY A O 1
ATOM 725 N N . LEU A 1 93 ? -10.446 1.210 -5.490 1.00 97.88 93 LEU A N 1
ATOM 726 C CA . LEU A 1 93 ? -9.963 0.413 -4.372 1.00 97.88 93 LEU A CA 1
ATOM 727 C C . LEU A 1 93 ? -8.872 1.194 -3.631 1.00 97.88 93 LEU A C 1
ATOM 729 O O . LEU A 1 93 ? -8.041 1.836 -4.259 1.00 97.88 93 LEU A O 1
ATOM 733 N N . HIS A 1 94 ? -8.888 1.144 -2.305 1.00 97.69 94 HIS A N 1
ATOM 734 C CA . HIS A 1 94 ? -7.838 1.660 -1.444 1.00 97.69 94 HIS A CA 1
ATOM 735 C C . HIS A 1 94 ? -6.744 0.607 -1.264 1.00 97.69 94 HIS A C 1
ATOM 737 O O . HIS A 1 94 ? -7.009 -0.506 -0.795 1.00 97.69 94 HIS A O 1
ATOM 743 N N . GLU A 1 95 ? -5.510 0.973 -1.603 1.00 97.62 95 GLU A N 1
ATOM 744 C CA . GLU A 1 95 ? -4.324 0.154 -1.377 1.00 97.62 95 GLU A CA 1
ATOM 745 C C . GLU A 1 95 ? -3.785 0.302 0.052 1.00 97.62 95 GLU A C 1
ATOM 747 O O . GLU A 1 95 ? -3.119 1.283 0.374 1.00 97.62 95 GLU A O 1
ATOM 752 N N . TRP A 1 96 ? -3.991 -0.715 0.897 1.00 98.50 96 TRP A N 1
ATOM 753 C CA . TRP A 1 96 ? -3.320 -0.801 2.203 1.00 98.50 96 TRP A CA 1
ATOM 754 C C . TRP A 1 96 ? -1.813 -1.040 2.050 1.00 98.50 96 TRP A C 1
ATOM 756 O O . TRP A 1 96 ? -1.008 -0.467 2.781 1.00 98.50 96 TRP A O 1
ATOM 766 N N . LEU A 1 97 ? -1.428 -1.849 1.057 1.00 98.44 97 LEU A N 1
ATOM 767 C CA . LEU A 1 97 ? -0.049 -1.981 0.593 1.00 98.44 97 LEU A CA 1
ATOM 768 C C . LEU A 1 97 ? 0.199 -0.871 -0.430 1.00 98.44 97 LEU A C 1
ATOM 770 O O . LEU A 1 97 ? 0.070 -1.072 -1.638 1.00 98.44 97 LEU A O 1
ATOM 774 N N . MET A 1 98 ? 0.460 0.334 0.078 1.00 97.88 98 MET A N 1
ATOM 775 C CA . MET A 1 98 ? 0.460 1.563 -0.715 1.00 97.88 98 MET A CA 1
ATOM 776 C C . MET A 1 98 ? 1.397 1.489 -1.925 1.00 97.88 98 MET A C 1
ATOM 778 O O . MET A 1 98 ? 2.595 1.236 -1.801 1.00 97.88 98 MET A O 1
ATOM 782 N N . CYS A 1 99 ? 0.859 1.796 -3.107 1.00 97.69 99 CYS A N 1
ATOM 783 C CA . CYS A 1 99 ? 1.606 1.741 -4.366 1.00 97.69 99 CYS A CA 1
ATOM 784 C C . CYS A 1 99 ? 2.911 2.561 -4.350 1.00 97.69 99 CYS A C 1
ATOM 786 O O . CYS A 1 99 ? 3.891 2.121 -4.938 1.00 97.69 99 CYS A O 1
ATOM 788 N N . SER A 1 100 ? 2.969 3.682 -3.621 1.00 97.75 100 SER A N 1
ATOM 789 C CA . SER A 1 100 ? 4.162 4.536 -3.466 1.00 97.75 100 SER A CA 1
ATOM 790 C C . SER A 1 100 ? 5.305 3.901 -2.658 1.00 97.75 100 SER A C 1
ATOM 792 O O . SER A 1 100 ? 6.364 4.514 -2.493 1.00 97.75 100 SER A O 1
ATOM 794 N N . ARG A 1 101 ? 5.099 2.688 -2.133 1.00 98.50 101 ARG A N 1
ATOM 795 C CA . ARG A 1 101 ? 6.086 1.862 -1.424 1.00 98.50 101 ARG A CA 1
ATOM 796 C C . ARG A 1 101 ? 6.205 0.459 -2.022 1.00 98.50 101 ARG A C 1
ATOM 798 O O . ARG A 1 101 ? 6.657 -0.463 -1.349 1.00 98.50 101 ARG A O 1
ATOM 805 N N . ALA A 1 102 ? 5.843 0.278 -3.296 1.00 98.38 102 ALA A N 1
ATOM 806 C CA . ALA A 1 102 ? 5.934 -1.023 -3.969 1.00 98.38 102 ALA A CA 1
ATOM 807 C C . ALA A 1 102 ? 7.339 -1.646 -3.901 1.00 98.38 102 ALA A C 1
ATOM 809 O O . ALA A 1 102 ? 7.460 -2.863 -3.801 1.00 98.38 102 ALA A O 1
ATOM 810 N N . ASN A 1 103 ? 8.394 -0.826 -3.890 1.00 98.44 103 ASN A N 1
ATOM 811 C CA . ASN A 1 103 ? 9.770 -1.287 -3.716 1.00 98.44 103 ASN A CA 1
ATOM 812 C C . ASN A 1 103 ? 10.024 -1.928 -2.341 1.00 98.44 103 ASN A C 1
ATOM 814 O O . ASN A 1 103 ? 10.688 -2.958 -2.255 1.00 98.44 103 ASN A O 1
ATOM 818 N N . ILE A 1 104 ? 9.423 -1.392 -1.276 1.00 98.75 104 ILE A N 1
ATOM 819 C CA . ILE A 1 104 ? 9.505 -1.971 0.070 1.00 98.75 104 ILE A CA 1
ATOM 820 C C . ILE A 1 104 ? 8.790 -3.325 0.115 1.00 98.75 104 ILE A C 1
ATOM 822 O O . ILE A 1 104 ? 9.353 -4.305 0.598 1.00 98.75 104 ILE A O 1
ATOM 826 N N . PHE A 1 105 ? 7.592 -3.423 -0.466 1.00 98.69 105 PHE A N 1
ATOM 827 C CA . PHE A 1 105 ? 6.862 -4.694 -0.535 1.00 98.69 105 PHE A CA 1
ATOM 828 C C . PHE A 1 105 ? 7.586 -5.736 -1.394 1.00 98.69 105 PHE A C 1
ATOM 830 O O . PHE A 1 105 ? 7.651 -6.903 -1.008 1.00 98.69 105 PHE A O 1
ATOM 837 N N . LYS A 1 106 ? 8.215 -5.312 -2.499 1.00 98.56 106 LYS A N 1
ATOM 838 C CA . LYS A 1 106 ? 9.088 -6.173 -3.306 1.00 98.56 106 LYS A CA 1
ATOM 839 C C . LYS A 1 106 ? 10.276 -6.681 -2.489 1.00 98.56 106 LYS A C 1
ATOM 841 O O . LYS A 1 106 ? 10.575 -7.871 -2.534 1.00 98.56 106 LYS A O 1
ATOM 846 N N . LYS A 1 107 ? 10.920 -5.807 -1.706 1.00 98.56 107 LYS A N 1
ATOM 847 C CA . LYS A 1 107 ? 12.020 -6.165 -0.796 1.00 98.56 107 LYS A CA 1
ATOM 848 C C . LYS A 1 107 ? 11.585 -7.169 0.275 1.00 98.56 107 LYS A C 1
ATOM 850 O O . LYS A 1 107 ? 12.363 -8.052 0.618 1.00 98.56 107 LYS A O 1
ATOM 855 N N . TRP A 1 108 ? 10.359 -7.062 0.782 1.00 98.69 108 TRP A N 1
ATOM 856 C CA . TRP A 1 108 ? 9.787 -8.037 1.718 1.00 98.69 108 TRP A CA 1
ATOM 857 C C . TRP A 1 108 ? 9.258 -9.313 1.050 1.00 98.69 108 TRP A C 1
ATOM 859 O O . TRP A 1 108 ? 8.778 -10.199 1.752 1.00 98.69 108 TRP A O 1
ATOM 869 N N . GLY A 1 109 ? 9.340 -9.423 -0.279 1.00 98.19 109 GLY A N 1
ATOM 870 C CA . GLY A 1 109 ? 8.892 -10.601 -1.019 1.00 98.19 109 GLY A CA 1
ATOM 871 C C . GLY A 1 109 ? 7.372 -10.752 -1.106 1.00 98.19 109 GLY A C 1
ATOM 872 O O . GLY A 1 109 ? 6.892 -11.860 -1.323 1.00 98.19 109 GLY A O 1
ATOM 873 N N . VAL A 1 110 ? 6.607 -9.671 -0.930 1.00 98.56 110 VAL A N 1
ATOM 874 C CA . VAL A 1 110 ? 5.144 -9.712 -1.062 1.00 98.56 110 VAL A CA 1
ATOM 875 C C . VAL A 1 110 ? 4.767 -9.833 -2.536 1.00 98.56 110 VAL A C 1
ATOM 877 O O . VAL A 1 110 ? 5.261 -9.059 -3.360 1.00 98.56 110 VAL A O 1
ATOM 880 N N . SER A 1 111 ? 3.881 -10.776 -2.865 1.00 98.31 111 SER A N 1
ATOM 881 C CA . SER A 1 111 ? 3.439 -10.977 -4.246 1.00 98.31 111 SER A CA 1
ATOM 882 C C . SER A 1 111 ? 2.552 -9.829 -4.733 1.00 98.31 111 SER A C 1
ATOM 884 O O . SER A 1 111 ? 1.820 -9.197 -3.961 1.00 98.31 111 SER A O 1
ATOM 886 N N . MET A 1 112 ? 2.561 -9.566 -6.040 1.00 98.50 112 MET A N 1
ATOM 887 C CA . MET A 1 112 ? 1.664 -8.568 -6.629 1.00 98.50 112 MET A CA 1
ATOM 888 C C . MET A 1 112 ? 0.189 -8.946 -6.470 1.00 98.50 112 MET A C 1
ATOM 890 O O . MET A 1 112 ? -0.680 -8.078 -6.339 1.00 98.50 112 MET A O 1
ATOM 894 N N . ASP A 1 113 ? -0.104 -10.242 -6.464 1.00 97.50 113 ASP A N 1
ATOM 895 C CA . ASP A 1 113 ? -1.453 -10.730 -6.227 1.00 97.50 113 ASP A CA 1
ATOM 896 C C . ASP A 1 113 ? -1.924 -10.413 -4.804 1.00 97.50 113 ASP A C 1
ATOM 898 O O . ASP A 1 113 ? -3.061 -9.969 -4.647 1.00 97.50 113 ASP A O 1
ATOM 902 N N . ASP A 1 114 ? -1.064 -10.541 -3.790 1.00 97.81 114 ASP A N 1
ATOM 903 C CA . ASP A 1 114 ? -1.400 -10.139 -2.418 1.00 97.81 114 ASP A CA 1
ATOM 904 C C . ASP A 1 114 ? -1.580 -8.623 -2.319 1.00 97.81 114 ASP A C 1
ATOM 906 O O . ASP A 1 114 ? -2.592 -8.164 -1.789 1.00 97.81 114 ASP A O 1
ATOM 910 N N . ILE A 1 115 ? -0.686 -7.831 -2.928 1.00 98.50 115 ILE A N 1
ATOM 911 C 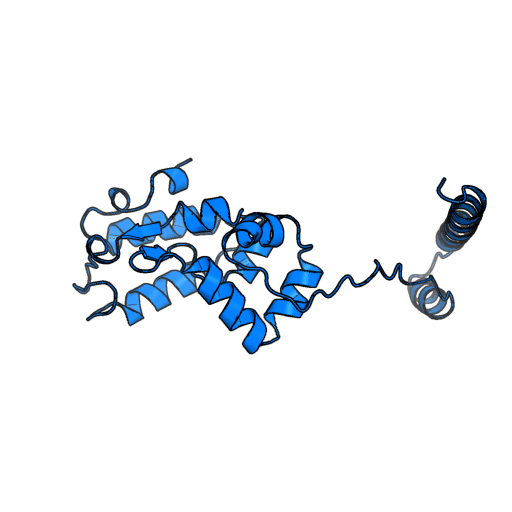CA . ILE A 1 115 ? -0.832 -6.364 -3.014 1.00 98.50 115 ILE A CA 1
ATOM 912 C C . ILE A 1 115 ? -2.203 -5.978 -3.593 1.00 98.50 115 ILE A C 1
ATOM 914 O O . ILE A 1 115 ? -2.860 -5.065 -3.090 1.00 98.50 115 ILE A O 1
ATOM 918 N N . LYS A 1 116 ? -2.672 -6.684 -4.629 1.00 97.25 116 LYS A N 1
ATOM 919 C CA . LYS A 1 116 ? -3.961 -6.401 -5.277 1.00 97.25 116 LYS A CA 1
ATOM 920 C C . LYS A 1 116 ? -5.175 -6.965 -4.544 1.00 97.25 116 LYS A C 1
ATOM 922 O O . LYS A 1 116 ? -6.245 -6.358 -4.639 1.00 97.25 116 LYS A O 1
ATOM 927 N N . LYS A 1 117 ? -5.062 -8.114 -3.878 1.00 96.81 117 LYS A N 1
ATOM 928 C CA . LYS A 1 117 ? -6.168 -8.737 -3.127 1.00 96.81 117 LYS A CA 1
ATOM 929 C C . LYS A 1 117 ? -6.403 -8.040 -1.793 1.00 96.81 117 LYS A C 1
ATOM 931 O O . LYS A 1 117 ? -7.542 -7.940 -1.348 1.00 96.81 117 LYS A O 1
ATOM 936 N N . LEU A 1 118 ? -5.350 -7.498 -1.187 1.00 98.12 118 LEU A N 1
ATOM 937 C CA . LEU A 1 118 ? -5.399 -6.786 0.086 1.00 98.12 118 LEU A CA 1
ATOM 938 C C . LEU A 1 118 ? -5.772 -5.311 -0.102 1.00 98.12 118 LEU A C 1
ATOM 940 O O . LEU A 1 118 ? -5.100 -4.402 0.387 1.00 98.12 118 LEU A O 1
ATOM 944 N N . ARG A 1 119 ? -6.879 -5.077 -0.811 1.00 98.25 119 ARG A N 1
ATOM 945 C CA . ARG A 1 119 ? -7.477 -3.758 -1.030 1.00 98.25 119 ARG A CA 1
ATOM 946 C C . ARG A 1 119 ? -8.931 -3.755 -0.580 1.00 98.25 119 ARG A C 1
ATOM 948 O O . ARG A 1 119 ? -9.601 -4.783 -0.615 1.00 98.25 119 ARG A O 1
ATOM 955 N N . THR A 1 120 ? -9.428 -2.584 -0.208 1.00 98.06 120 THR A N 1
ATOM 956 C CA . THR A 1 120 ? -10.830 -2.376 0.195 1.00 98.06 120 THR A CA 1
ATOM 957 C C . THR A 1 120 ? -11.482 -1.388 -0.767 1.00 98.06 120 THR A C 1
ATOM 959 O O . THR A 1 120 ? -10.791 -0.513 -1.276 1.00 98.06 120 THR A O 1
ATOM 962 N N . LYS A 1 121 ? -12.786 -1.486 -1.051 1.00 97.75 121 LYS A N 1
ATOM 963 C CA . LYS A 1 121 ? -13.468 -0.439 -1.835 1.00 97.75 121 LYS A CA 1
ATOM 964 C C . LYS A 1 121 ? -13.322 0.906 -1.136 1.00 97.75 121 LYS A C 1
ATOM 966 O O . LYS A 1 121 ? -13.476 0.972 0.079 1.00 97.75 121 LYS A O 1
ATOM 971 N N . VAL A 1 122 ? -13.045 1.967 -1.889 1.00 97.25 122 VAL A N 1
ATOM 972 C CA . VAL A 1 122 ? -12.818 3.300 -1.302 1.00 97.25 122 VAL A CA 1
ATOM 973 C C . VAL A 1 122 ? -14.003 3.783 -0.460 1.00 97.25 122 VAL A C 1
ATOM 975 O O . VAL A 1 122 ? -13.787 4.348 0.608 1.00 97.25 122 VAL A O 1
ATOM 978 N N . ASP A 1 123 ? -15.230 3.468 -0.882 1.00 96.62 123 ASP A N 1
ATOM 979 C CA . ASP A 1 123 ? -16.469 3.845 -0.186 1.00 96.62 123 ASP A CA 1
ATOM 980 C C . ASP A 1 123 ? -16.644 3.133 1.166 1.00 96.62 123 ASP A C 1
ATOM 982 O O . ASP A 1 123 ? -17.350 3.625 2.043 1.00 96.62 123 ASP A O 1
ATOM 986 N N . ASP A 1 124 ? -15.970 1.996 1.361 1.00 96.75 124 ASP A N 1
ATOM 987 C CA . ASP A 1 124 ? -16.005 1.229 2.609 1.00 96.75 124 ASP A CA 1
ATOM 988 C C . ASP A 1 124 ? -14.910 1.676 3.600 1.00 96.75 124 ASP A C 1
ATOM 990 O O . ASP A 1 124 ? -14.847 1.180 4.731 1.00 96.75 124 ASP A O 1
ATOM 994 N N . VAL A 1 125 ? -14.032 2.607 3.198 1.00 97.75 125 VAL A N 1
ATOM 995 C CA . VAL A 1 125 ? -12.939 3.124 4.032 1.00 97.75 125 VAL A CA 1
ATOM 996 C C . VAL A 1 125 ? -13.374 4.411 4.730 1.00 97.75 125 VAL A C 1
ATOM 998 O O . VAL A 1 125 ? -13.236 5.521 4.208 1.00 97.75 125 VAL A O 1
ATOM 1001 N N . ILE A 1 126 ? -13.864 4.238 5.957 1.00 98.25 126 ILE A N 1
ATOM 1002 C CA . ILE A 1 126 ? -14.314 5.325 6.829 1.00 98.25 126 ILE A CA 1
ATOM 1003 C C . ILE A 1 126 ? -13.347 5.457 8.006 1.00 98.25 126 ILE A C 1
ATOM 1005 O O . ILE A 1 126 ? -13.138 4.516 8.781 1.00 98.25 126 ILE A O 1
ATOM 1009 N N . PHE A 1 127 ? -12.747 6.639 8.132 1.00 98.12 127 PHE A N 1
ATOM 1010 C CA . PHE A 1 127 ? -11.801 6.959 9.192 1.00 98.12 127 PHE A CA 1
ATOM 1011 C C . PHE A 1 127 ? -12.520 7.498 10.430 1.00 98.12 127 PHE A C 1
ATOM 1013 O O . PHE A 1 127 ? -13.479 8.255 10.316 1.00 98.12 127 PHE A O 1
ATOM 1020 N N . LYS A 1 128 ? -11.991 7.189 11.616 1.00 97.31 128 LYS A N 1
ATOM 1021 C CA . LYS A 1 128 ? -12.410 7.743 12.914 1.00 97.31 128 LYS A CA 1
ATOM 1022 C C . LYS A 1 128 ? -11.208 8.274 13.686 1.00 97.31 128 LYS A C 1
ATOM 1024 O O . LYS A 1 128 ? -10.130 7.693 13.612 1.00 97.31 128 LYS A O 1
ATOM 1029 N N . ASN A 1 129 ? -11.386 9.318 14.490 1.00 94.19 129 ASN A N 1
ATOM 1030 C CA . ASN A 1 129 ? -10.330 9.935 15.311 1.00 94.19 129 ASN A CA 1
ATOM 1031 C C . ASN A 1 129 ? -9.155 10.559 14.515 1.00 94.19 129 ASN A C 1
ATOM 1033 O O . ASN A 1 129 ? -8.016 10.107 14.648 1.00 94.19 129 ASN A O 1
ATOM 1037 N N . PRO A 1 130 ? -9.381 11.616 13.712 1.00 94.69 130 PRO A N 1
ATOM 1038 C CA . PRO A 1 130 ? -10.652 12.300 13.462 1.00 94.69 130 PRO A CA 1
ATOM 1039 C C . PRO A 1 130 ? -11.505 11.586 12.394 1.00 94.69 130 PRO A C 1
ATOM 1041 O O . PRO A 1 130 ? -10.955 10.783 11.628 1.00 94.69 130 PRO A O 1
ATOM 1044 N N . PRO A 1 131 ? -12.827 11.854 12.347 1.00 96.56 131 PRO A N 1
ATOM 1045 C CA . PRO A 1 131 ? -13.709 11.353 11.296 1.00 96.56 131 PRO A CA 1
ATOM 1046 C C . PRO A 1 131 ? -13.239 11.756 9.895 1.00 96.56 131 PRO A C 1
ATOM 1048 O O . PRO A 1 131 ? -12.723 12.861 9.704 1.00 96.56 131 PRO A O 1
ATOM 1051 N N . GLY A 1 132 ? -13.427 10.874 8.918 1.00 96.88 132 GLY A N 1
ATOM 1052 C CA . GLY A 1 132 ? -13.016 11.123 7.542 1.00 96.88 132 GLY A CA 1
ATOM 1053 C C . GLY A 1 132 ? -13.395 10.006 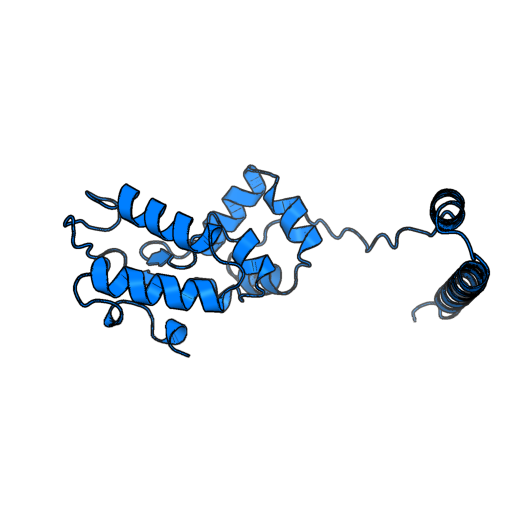6.578 1.00 96.88 132 GLY A C 1
ATOM 1054 O O . GLY A 1 132 ? -13.880 8.956 6.988 1.00 96.88 132 GLY A O 1
ATOM 1055 N N . ILE A 1 133 ? -13.134 10.231 5.294 1.00 97.56 133 ILE A N 1
ATOM 1056 C CA . ILE A 1 133 ? -13.378 9.261 4.218 1.00 97.56 133 ILE A CA 1
ATOM 1057 C C . ILE A 1 133 ? -12.183 9.218 3.273 1.00 97.56 133 ILE A C 1
ATOM 1059 O O . ILE A 1 133 ? -11.413 10.183 3.186 1.00 97.56 133 ILE A O 1
ATOM 1063 N N . HIS A 1 134 ? -12.033 8.120 2.538 1.00 96.56 134 HIS A N 1
ATOM 1064 C CA . HIS A 1 134 ? -11.026 8.044 1.487 1.00 96.56 134 HIS A CA 1
ATOM 1065 C C . HIS A 1 134 ? -11.213 9.165 0.445 1.00 96.56 134 HIS A C 1
ATOM 1067 O O . HIS A 1 134 ? -12.328 9.486 0.044 1.00 96.56 134 HIS A O 1
ATOM 1073 N N . GLY A 1 135 ? -10.111 9.804 0.039 1.00 94.44 135 GLY A N 1
ATOM 1074 C CA . GLY A 1 135 ? -10.115 10.929 -0.910 1.00 94.44 135 GLY A CA 1
ATOM 1075 C C . GLY A 1 135 ? -10.671 12.257 -0.367 1.00 94.44 135 GLY A C 1
ATOM 1076 O O . GLY A 1 135 ? -10.526 13.282 -1.027 1.00 94.44 135 GLY A O 1
ATOM 1077 N N . GLY A 1 136 ? -11.257 12.264 0.833 1.00 95.94 136 GLY A N 1
ATOM 1078 C CA . GLY A 1 136 ? -11.866 13.440 1.454 1.00 95.94 136 GLY A CA 1
ATOM 1079 C C . GLY A 1 136 ? -11.166 13.893 2.743 1.00 95.94 136 GLY A C 1
ATOM 1080 O O . GLY A 1 136 ? -9.966 13.657 2.934 1.00 95.94 136 GLY A O 1
ATOM 1081 N N . PRO A 1 137 ? -11.901 14.558 3.657 1.00 96.00 137 PRO A N 1
ATOM 1082 C CA . PRO A 1 137 ? -11.374 14.975 4.953 1.00 96.00 137 PRO A CA 1
ATOM 1083 C C . PRO A 1 137 ? -10.721 13.815 5.711 1.00 96.00 137 PRO A C 1
ATOM 1085 O O . PRO A 1 137 ? -11.216 12.691 5.699 1.00 96.00 137 PRO A O 1
ATOM 1088 N N . GLY A 1 138 ? -9.583 14.078 6.357 1.00 94.94 138 GLY A N 1
ATOM 1089 C CA . GLY A 1 138 ? -8.830 13.071 7.115 1.00 94.94 138 GLY A CA 1
ATOM 1090 C C . GLY A 1 138 ? -8.013 12.081 6.270 1.00 94.94 138 GLY A C 1
ATOM 1091 O O . GLY A 1 138 ? -7.116 11.442 6.821 1.00 94.94 138 GLY A O 1
ATOM 1092 N N . SER A 1 139 ? -8.243 12.007 4.953 1.00 95.56 139 SER A N 1
ATOM 1093 C CA . SER A 1 139 ? -7.561 11.080 4.038 1.00 95.56 139 SER A CA 1
ATOM 1094 C C . SER A 1 139 ? -6.042 11.255 4.035 1.00 95.56 139 SER A C 1
ATOM 1096 O O . SER A 1 139 ? -5.316 10.285 4.233 1.00 95.56 139 SER A O 1
ATOM 1098 N N . THR A 1 140 ? -5.532 12.481 3.870 1.00 96.56 140 THR A N 1
ATOM 1099 C CA . THR A 1 140 ? -4.078 12.742 3.849 1.00 96.56 140 THR A CA 1
ATOM 1100 C C . THR A 1 140 ? -3.400 12.278 5.132 1.00 96.56 140 THR A C 1
ATOM 1102 O O . THR A 1 140 ? -2.346 11.654 5.092 1.00 96.56 140 THR A O 1
ATOM 1105 N N . ARG A 1 141 ? -4.030 12.537 6.282 1.00 97.44 141 ARG A N 1
ATOM 1106 C CA . ARG A 1 141 ? -3.507 12.099 7.576 1.00 97.44 141 ARG A CA 1
ATOM 1107 C C . ARG A 1 141 ? -3.459 10.576 7.668 1.00 97.44 141 ARG A C 1
ATOM 1109 O O . ARG A 1 141 ? -2.436 10.044 8.073 1.00 97.44 141 ARG A O 1
ATOM 1116 N N . ALA A 1 142 ? -4.538 9.889 7.292 1.00 97.69 142 ALA A N 1
ATOM 1117 C CA . ALA A 1 142 ? -4.573 8.429 7.315 1.00 97.69 142 ALA A CA 1
ATOM 1118 C C . ALA A 1 142 ? -3.505 7.812 6.396 1.00 97.69 142 ALA A C 1
ATOM 1120 O O . ALA A 1 142 ? -2.804 6.900 6.819 1.00 97.69 142 ALA A O 1
ATOM 1121 N N . HIS A 1 143 ? -3.327 8.347 5.183 1.00 98.19 143 HIS A N 1
ATOM 1122 C CA . HIS A 1 143 ? -2.270 7.893 4.277 1.00 98.19 143 HIS A CA 1
ATOM 1123 C C . HIS A 1 143 ? -0.873 8.104 4.868 1.00 98.19 143 HIS A C 1
ATOM 1125 O O . HIS A 1 143 ? -0.067 7.183 4.822 1.00 98.19 143 HIS A O 1
ATOM 1131 N N . ASN A 1 144 ? -0.590 9.271 5.454 1.00 98.56 144 ASN A N 1
ATOM 1132 C CA . ASN A 1 144 ? 0.711 9.531 6.077 1.00 98.56 144 ASN A CA 1
ATOM 1133 C C . ASN A 1 144 ? 0.976 8.589 7.255 1.00 98.56 144 ASN A C 1
ATOM 1135 O O . ASN A 1 144 ? 2.058 8.031 7.349 1.00 98.56 144 ASN A O 1
ATOM 1139 N N . GLU A 1 145 ? -0.028 8.348 8.102 1.00 98.62 145 GLU A N 1
ATOM 1140 C CA . GLU A 1 145 ? 0.103 7.392 9.203 1.00 98.62 145 GLU A CA 1
ATOM 1141 C C . GLU A 1 145 ? 0.426 5.983 8.677 1.00 98.62 145 GLU A C 1
ATOM 1143 O O . GLU A 1 145 ? 1.330 5.345 9.200 1.00 98.62 145 GLU A O 1
ATOM 1148 N N . ILE A 1 146 ? -0.255 5.504 7.626 1.00 98.62 146 ILE A N 1
ATOM 1149 C CA . ILE A 1 146 ? 0.032 4.191 7.017 1.00 98.62 146 ILE A CA 1
ATOM 1150 C C . ILE A 1 146 ? 1.434 4.164 6.390 1.00 98.62 146 ILE A C 1
ATOM 1152 O O . ILE A 1 146 ? 2.141 3.170 6.559 1.00 98.62 146 ILE A O 1
ATOM 1156 N N . LEU A 1 147 ? 1.858 5.236 5.710 1.00 98.75 147 LEU A N 1
ATOM 1157 C CA . LEU A 1 147 ? 3.226 5.367 5.197 1.00 98.75 147 LEU A CA 1
ATOM 1158 C C . LEU A 1 147 ? 4.254 5.232 6.325 1.00 98.75 147 LEU A C 1
ATOM 1160 O O . LEU A 1 147 ? 5.200 4.464 6.175 1.00 98.75 147 LEU A O 1
ATOM 1164 N N . ASP A 1 148 ? 4.025 5.876 7.470 1.00 98.81 148 ASP A N 1
ATOM 1165 C CA . ASP A 1 148 ? 4.904 5.764 8.638 1.00 98.81 148 ASP A CA 1
ATOM 1166 C C . ASP A 1 148 ? 4.950 4.324 9.182 1.00 98.81 148 ASP A C 1
ATOM 1168 O O . ASP A 1 148 ? 6.006 3.850 9.611 1.00 98.81 148 ASP A O 1
ATOM 1172 N N . LEU A 1 149 ? 3.833 3.580 9.146 1.00 98.81 149 LEU A N 1
ATOM 1173 C CA . LEU A 1 149 ? 3.837 2.159 9.524 1.00 98.81 149 LEU A CA 1
ATOM 1174 C C . LEU A 1 149 ? 4.704 1.328 8.574 1.00 98.81 149 LEU A C 1
ATOM 1176 O O . LEU A 1 149 ? 5.411 0.435 9.038 1.00 98.81 149 LEU A O 1
ATOM 1180 N N . ILE A 1 150 ? 4.651 1.604 7.268 1.00 98.75 150 ILE A N 1
ATOM 1181 C CA . ILE A 1 150 ? 5.464 0.901 6.265 1.00 98.75 150 ILE A CA 1
ATOM 1182 C C . ILE A 1 150 ? 6.942 1.229 6.490 1.00 98.75 150 ILE A C 1
ATOM 1184 O O . ILE A 1 150 ? 7.751 0.320 6.665 1.00 98.75 150 ILE A O 1
ATOM 1188 N N . ASP A 1 151 ? 7.275 2.518 6.552 1.00 98.56 151 ASP A N 1
ATOM 1189 C CA . ASP A 1 151 ? 8.654 3.013 6.595 1.00 98.56 151 ASP A CA 1
ATOM 1190 C C . ASP A 1 151 ? 9.359 2.697 7.925 1.00 98.56 151 ASP A C 1
ATOM 1192 O O . ASP A 1 151 ? 10.582 2.570 7.964 1.00 98.56 151 ASP A O 1
ATOM 1196 N N . SER A 1 152 ? 8.600 2.518 9.012 1.00 98.56 152 SER A N 1
ATOM 1197 C CA . SER A 1 152 ? 9.134 2.113 10.320 1.00 98.56 152 SER A CA 1
ATOM 1198 C C . SER A 1 152 ? 9.194 0.600 10.541 1.00 98.56 152 SER A C 1
ATOM 1200 O O . SER A 1 152 ? 9.606 0.170 11.619 1.00 98.56 152 SER A O 1
ATOM 1202 N N . SER A 1 153 ? 8.724 -0.220 9.598 1.00 98.75 153 SER A N 1
ATOM 1203 C CA . SER A 1 153 ? 8.711 -1.680 9.741 1.00 98.75 153 SER A CA 1
ATOM 1204 C C . SER A 1 153 ? 9.932 -2.323 9.096 1.00 98.75 153 SER A C 1
ATOM 1206 O O . SER A 1 153 ? 10.397 -1.907 8.039 1.00 98.75 153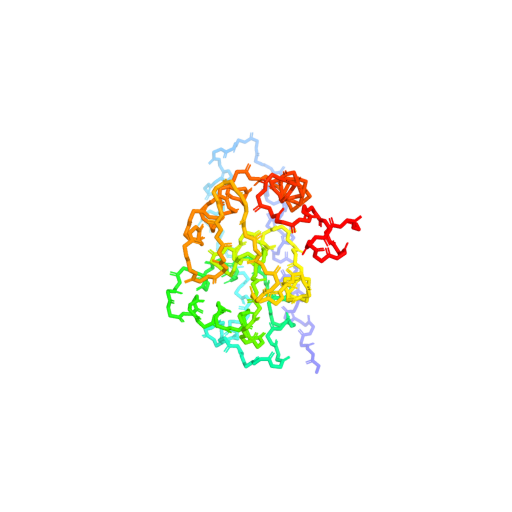 SER A O 1
ATOM 1208 N N . ASN A 1 154 ? 10.438 -3.388 9.712 1.00 98.12 154 ASN A N 1
ATOM 1209 C CA . ASN A 1 154 ? 11.573 -4.145 9.185 1.00 98.12 154 ASN A CA 1
ATOM 1210 C C . ASN A 1 154 ? 11.133 -5.315 8.301 1.00 98.12 154 ASN A C 1
ATOM 1212 O O . ASN A 1 154 ? 11.927 -5.834 7.515 1.00 98.12 154 ASN A O 1
ATOM 1216 N N . SER A 1 155 ? 9.872 -5.732 8.414 1.00 98.56 155 SER A N 1
ATOM 1217 C CA . SER A 1 155 ? 9.305 -6.857 7.675 1.00 98.56 155 SER A CA 1
ATOM 1218 C C . SER A 1 155 ? 7.831 -6.637 7.351 1.00 98.56 155 SER A C 1
ATOM 1220 O O . SER A 1 155 ? 7.151 -5.824 7.983 1.00 98.56 155 SER A O 1
ATOM 1222 N N . TYR A 1 156 ? 7.318 -7.429 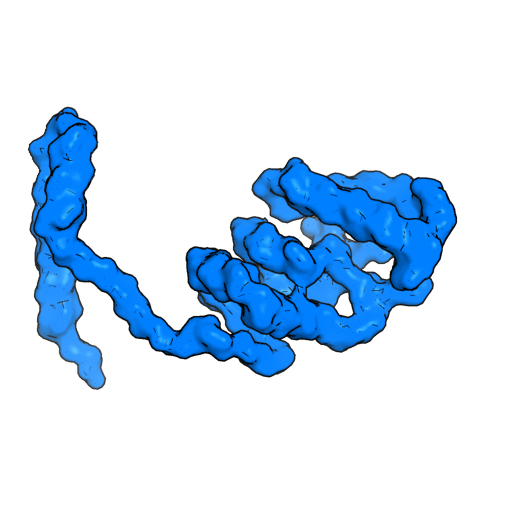6.408 1.00 98.44 156 TYR A N 1
ATOM 1223 C CA . TYR A 1 156 ? 5.894 -7.430 6.094 1.00 98.44 156 TYR A CA 1
ATOM 1224 C C . TYR A 1 156 ? 5.034 -7.867 7.288 1.00 98.44 156 TYR A C 1
ATOM 1226 O O . TYR A 1 156 ? 3.988 -7.273 7.526 1.00 98.44 156 TYR A O 1
ATOM 1234 N N . VAL A 1 157 ? 5.493 -8.844 8.078 1.00 98.19 157 VAL A N 1
ATOM 1235 C CA . VAL A 1 157 ? 4.789 -9.312 9.286 1.00 98.19 157 VAL A CA 1
ATOM 1236 C C . VAL A 1 157 ? 4.627 -8.175 10.295 1.00 98.19 157 VAL A C 1
ATOM 1238 O O . VAL A 1 157 ? 3.512 -7.902 10.731 1.00 98.19 157 VAL A O 1
ATOM 1241 N N . GLU A 1 158 ? 5.709 -7.448 10.581 1.00 98.62 158 GLU A N 1
ATOM 1242 C CA . GLU A 1 158 ? 5.675 -6.297 11.491 1.00 98.62 158 GLU A CA 1
ATOM 1243 C C . GLU A 1 158 ? 4.721 -5.202 10.982 1.00 98.62 158 GLU A C 1
ATOM 1245 O O . GLU A 1 158 ? 3.931 -4.644 11.748 1.00 98.62 158 GLU A O 1
ATOM 1250 N N . PHE A 1 159 ? 4.738 -4.924 9.673 1.00 98.75 159 PHE A N 1
ATOM 1251 C CA . PHE A 1 159 ? 3.792 -3.989 9.067 1.00 98.75 159 PHE A CA 1
ATOM 1252 C C . PHE A 1 159 ? 2.336 -4.447 9.245 1.00 98.75 159 PHE A C 1
ATOM 1254 O O . PHE A 1 159 ? 1.499 -3.624 9.623 1.00 98.75 159 PHE A O 1
ATOM 1261 N N . LYS A 1 160 ? 2.019 -5.735 9.022 1.00 98.44 160 LYS A N 1
ATOM 1262 C CA . LYS A 1 160 ? 0.657 -6.269 9.216 1.00 98.44 160 LYS A CA 1
ATOM 1263 C C . LYS A 1 160 ? 0.174 -6.038 10.648 1.00 98.44 160 LYS A C 1
ATOM 1265 O O . LYS A 1 160 ? -0.919 -5.511 10.842 1.00 98.44 160 LYS A O 1
ATOM 1270 N N . GLU A 1 161 ? 0.996 -6.363 11.644 1.00 98.50 161 GLU A N 1
ATOM 1271 C CA . GLU A 1 161 ? 0.661 -6.175 13.063 1.00 98.50 161 GLU A CA 1
ATOM 1272 C C . GLU A 1 161 ? 0.387 -4.702 13.398 1.00 98.50 161 GLU A C 1
ATOM 1274 O O . GLU A 1 161 ? -0.624 -4.367 14.031 1.00 98.50 161 GLU A O 1
ATOM 1279 N N . LYS A 1 162 ? 1.250 -3.797 12.917 1.00 98.75 162 LYS A N 1
ATOM 1280 C CA . LYS A 1 162 ? 1.068 -2.352 13.088 1.00 98.75 162 LYS A CA 1
ATOM 1281 C C . LYS A 1 162 ? -0.196 -1.850 12.400 1.00 98.75 162 LYS A C 1
ATOM 1283 O O . LYS A 1 162 ? -0.936 -1.076 13.006 1.00 98.75 162 LYS A O 1
ATOM 1288 N N . LEU A 1 163 ? -0.466 -2.290 11.170 1.00 98.75 163 LEU A N 1
ATOM 1289 C CA . LEU A 1 163 ? -1.654 -1.895 10.413 1.00 98.75 163 LEU A CA 1
ATOM 1290 C C . LEU A 1 163 ? -2.936 -2.364 11.109 1.00 98.75 163 LEU A C 1
ATOM 1292 O O . LEU A 1 163 ? -3.880 -1.584 11.236 1.00 98.75 163 LEU A O 1
ATOM 1296 N N . ILE A 1 164 ? -2.958 -3.598 11.620 1.00 98.69 164 ILE A N 1
ATOM 1297 C CA . ILE A 1 164 ? -4.082 -4.136 12.396 1.00 98.69 164 ILE A CA 1
ATOM 1298 C C . ILE A 1 164 ? -4.314 -3.272 13.643 1.00 98.69 164 ILE A C 1
ATOM 1300 O O . ILE A 1 164 ? -5.422 -2.774 13.847 1.00 98.69 164 ILE A O 1
ATOM 1304 N N . SER A 1 165 ? -3.270 -2.986 14.426 1.00 98.56 165 SER A N 1
ATOM 1305 C CA . SER A 1 165 ? -3.376 -2.124 15.616 1.00 98.56 165 SER A CA 1
ATOM 1306 C C . SER A 1 165 ? -3.820 -0.691 15.288 1.00 98.56 165 SER A C 1
ATOM 1308 O O . SER A 1 165 ? -4.640 -0.098 15.997 1.00 98.56 165 SER A O 1
ATOM 1310 N N . TRP A 1 166 ? -3.311 -0.122 14.193 1.00 98.75 166 TRP A N 1
ATOM 1311 C CA . TRP A 1 166 ? -3.716 1.191 13.694 1.00 98.75 166 TRP A CA 1
ATOM 1312 C C . TRP A 1 166 ? -5.192 1.200 13.286 1.00 98.75 166 TRP A C 1
ATOM 1314 O O . TRP A 1 166 ? -5.933 2.110 13.667 1.00 98.75 166 TRP A O 1
ATOM 1324 N N . SER A 1 167 ? -5.648 0.158 12.590 1.00 98.50 167 SER A N 1
ATOM 1325 C CA . SER A 1 167 ? -7.017 0.071 12.078 1.00 98.50 167 SER A CA 1
ATOM 1326 C C . SER A 1 167 ? -8.063 0.029 13.192 1.00 98.50 167 SER A C 1
ATOM 1328 O O . SER A 1 167 ? -9.095 0.687 13.077 1.00 98.50 167 SER A O 1
ATOM 1330 N N . GLU A 1 168 ? -7.770 -0.619 14.325 1.00 98.44 168 GLU A N 1
ATOM 1331 C CA . GLU A 1 168 ? -8.649 -0.603 15.503 1.00 98.44 168 GLU A CA 1
ATOM 1332 C C . GLU A 1 168 ? -8.927 0.815 16.009 1.00 98.44 168 GLU A C 1
ATOM 1334 O O . GLU A 1 168 ? -10.036 1.144 16.445 1.00 98.44 168 GLU A O 1
ATOM 1339 N N . LYS A 1 169 ? -7.929 1.692 15.898 1.00 97.94 169 LYS A N 1
ATOM 1340 C CA . LYS A 1 169 ? -8.005 3.080 16.363 1.00 97.94 169 LYS A CA 1
ATOM 1341 C C . LYS A 1 169 ? -8.581 4.012 15.305 1.00 97.94 169 LYS A C 1
ATOM 1343 O O . LYS A 1 169 ? -9.237 4.991 15.672 1.00 97.94 169 LYS A O 1
ATOM 1348 N N . ARG A 1 170 ? -8.342 3.716 14.024 1.00 98.06 170 ARG A N 1
ATOM 1349 C CA . ARG A 1 170 ? -8.528 4.660 12.914 1.00 98.06 170 ARG A CA 1
ATOM 1350 C C . ARG A 1 170 ? -9.619 4.300 11.920 1.00 98.06 170 ARG A C 1
ATOM 1352 O O . ARG A 1 170 ? -10.037 5.209 11.215 1.00 98.06 170 ARG A O 1
ATOM 1359 N N . LEU A 1 171 ? -10.138 3.072 11.902 1.00 98.38 171 LEU A N 1
ATOM 1360 C CA . LEU A 1 171 ? -11.265 2.679 11.047 1.00 98.38 171 LEU A CA 1
ATOM 1361 C C . LEU A 1 171 ? -12.555 2.474 11.847 1.00 98.38 171 LEU A C 1
ATOM 1363 O O . LEU A 1 171 ? -12.558 1.909 12.951 1.00 98.38 171 LEU A O 1
ATOM 1367 N N . GLU A 1 172 ? -13.681 2.900 11.280 1.00 97.69 172 GLU A N 1
ATOM 1368 C CA . GLU A 1 172 ? -14.996 2.495 11.778 1.00 97.69 172 GLU A CA 1
ATOM 1369 C C . GLU A 1 172 ? -15.203 0.992 11.570 1.00 97.69 172 GLU A C 1
ATOM 1371 O O . GLU A 1 172 ? -15.128 0.490 10.456 1.00 97.69 172 GLU A O 1
ATOM 1376 N N . GLY A 1 173 ? -15.453 0.246 12.647 1.00 96.44 173 GLY A N 1
ATOM 1377 C CA . GLY A 1 173 ? -15.461 -1.223 12.614 1.00 96.44 173 GLY A CA 1
ATOM 1378 C C . GLY A 1 173 ? -14.089 -1.879 12.825 1.00 96.44 173 GLY A C 1
ATOM 1379 O O . GLY A 1 173 ? -14.025 -3.105 12.887 1.00 96.44 173 GLY A O 1
ATOM 1380 N N . GLY A 1 174 ? -13.025 -1.089 13.007 1.00 98.00 174 GLY A N 1
ATOM 1381 C CA . GLY A 1 174 ? -11.708 -1.576 13.420 1.00 98.00 174 GLY A CA 1
ATOM 1382 C C . GLY A 1 174 ? -11.031 -2.467 12.378 1.00 98.00 174 GLY A C 1
ATOM 1383 O O . GLY A 1 174 ? -11.252 -2.312 11.174 1.00 98.00 174 GLY A O 1
ATOM 1384 N N . SER A 1 175 ? -10.235 -3.433 12.837 1.00 97.31 175 SER A N 1
ATOM 1385 C CA . SER A 1 175 ? -9.490 -4.338 11.950 1.00 97.31 175 SER A CA 1
ATOM 1386 C C . SER A 1 175 ? -10.383 -5.240 11.106 1.00 97.31 175 SER A C 1
ATOM 1388 O O . SER A 1 175 ? -9.981 -5.664 10.028 1.00 97.31 175 SER A O 1
ATOM 1390 N N . LYS A 1 176 ? -11.651 -5.428 11.493 1.00 96.56 176 LYS A N 1
ATOM 1391 C CA . LYS A 1 176 ? -12.650 -6.164 10.698 1.00 96.56 176 LYS A CA 1
ATOM 1392 C C . LYS A 1 176 ? -12.950 -5.522 9.337 1.00 96.56 176 LYS A C 1
ATOM 1394 O O . LYS A 1 176 ? -13.630 -6.137 8.521 1.00 96.56 176 LYS A O 1
ATOM 1399 N N . LYS A 1 177 ? -12.503 -4.282 9.099 1.00 96.81 177 LYS A N 1
ATOM 1400 C CA . LYS A 1 177 ? -12.580 -3.611 7.790 1.00 96.81 177 LYS A CA 1
ATOM 1401 C C . LYS A 1 177 ? -11.365 -3.852 6.895 1.00 96.81 177 LYS A C 1
ATOM 1403 O O . LYS A 1 177 ? -11.394 -3.466 5.725 1.00 96.81 177 LYS A O 1
ATOM 1408 N N . LEU A 1 178 ? -10.313 -4.475 7.420 1.00 98.06 178 LEU A N 1
ATOM 1409 C CA . LEU A 1 178 ? -9.196 -4.941 6.613 1.00 98.06 178 LEU A CA 1
ATOM 1410 C C . LEU A 1 178 ? -9.570 -6.262 5.911 1.00 98.06 178 LEU A C 1
ATOM 1412 O O . LEU A 1 178 ? -10.329 -7.060 6.465 1.00 98.06 178 LEU A O 1
ATOM 1416 N N . PRO A 1 179 ? -9.041 -6.517 4.702 1.00 97.88 179 PRO A N 1
ATOM 1417 C CA . PRO A 1 179 ? -9.147 -7.815 4.039 1.00 97.88 179 PRO A CA 1
ATOM 1418 C C . PRO A 1 179 ? -8.644 -8.970 4.919 1.00 97.88 179 PRO A C 1
ATOM 1420 O O . PRO A 1 179 ? -7.652 -8.822 5.632 1.00 97.88 179 PRO A O 1
ATOM 1423 N N . SER A 1 180 ? -9.288 -10.139 4.833 1.00 96.25 180 SER A N 1
ATOM 1424 C CA . SER A 1 180 ? -8.987 -11.291 5.701 1.00 96.25 180 SER A CA 1
ATOM 1425 C C . SER A 1 180 ? -7.546 -11.796 5.591 1.00 96.25 180 SER A C 1
ATOM 1427 O O . SER A 1 180 ? -6.993 -12.245 6.588 1.00 96.25 180 SER A O 1
ATOM 1429 N N . GLY A 1 181 ? -6.908 -11.649 4.426 1.00 94.44 181 GLY A N 1
ATOM 1430 C CA . GLY A 1 181 ? -5.519 -12.075 4.220 1.00 94.44 181 GLY A CA 1
ATOM 1431 C C . GLY A 1 181 ? -4.485 -11.322 5.073 1.00 94.44 181 GLY A C 1
ATOM 1432 O O . GLY A 1 181 ? -3.334 -11.738 5.148 1.00 94.44 181 GLY A O 1
ATOM 1433 N N . PHE A 1 182 ? -4.862 -10.241 5.769 1.00 96.50 182 PHE A N 1
ATOM 1434 C CA . PHE A 1 182 ? -3.989 -9.636 6.782 1.00 96.50 182 PHE A CA 1
ATOM 1435 C C . PHE A 1 182 ? -3.851 -10.474 8.061 1.00 96.50 182 PHE A C 1
ATOM 1437 O O . PHE A 1 182 ? -2.892 -10.269 8.804 1.00 96.50 182 PHE A O 1
ATOM 1444 N N . PHE A 1 183 ? -4.772 -11.408 8.308 1.00 94.81 183 PHE A N 1
ATOM 1445 C CA . PHE A 1 183 ? -4.833 -12.230 9.524 1.00 94.81 183 PHE A CA 1
ATOM 1446 C C . PHE A 1 183 ? -4.362 -13.675 9.309 1.00 94.81 183 PHE A C 1
ATOM 1448 O O . PHE A 1 183 ? -4.428 -14.476 10.240 1.00 94.81 183 PHE A O 1
ATOM 1455 N N . GLU A 1 184 ? -3.918 -13.990 8.093 1.00 85.31 184 GLU A N 1
ATOM 1456 C CA . GLU A 1 184 ? -3.333 -15.277 7.701 1.00 85.31 184 GLU A CA 1
ATOM 1457 C C . GLU A 1 184 ? -1.818 -15.321 7.947 1.00 85.31 184 GLU A C 1
ATOM 1459 O O . GLU A 1 184 ? -1.153 -14.249 7.893 1.00 85.31 184 GLU A O 1
#

Sequence (184 aa):
MVDVAKVANRVDDALDAAKALDKLDDAADAAKALDKAKVPKLEMPVKNIESIPGIKEFSKWFDDLPLEDFERIWKDEGLRSKIESRIRYPGGLHEWLMCSRANIFKKWGVSMDDIKKLRTKVDDVIFKNPPGIHGGPGSTRAHNEILDLIDSSNSYVEFKEKLISWSEKRLEGGSKKLPSGFFE